Protein AF-A0A1I8F424-F1 (afdb_monomer_lite)

Secondary structure (DSSP, 8-state):
-------STHHHHHHHHHHHS----TT-TT----HHHHHHHHHHHHHHHHHH--S--S-HHHHHHHHHHHHHHHHHHHHHHHHHHHHHHHHHHT--HHHHHHHHHHHHHHHHHHHHHHHHHHTT-HHHHHHHHHHHHHHHHIIIIIHHHHHHHHHH----HHHHHHHHHHHHHHHHHHHHHHHTTT---TTS-S-TT---TT----PPP-

InterPro domains:
  IPR004837 Sodium/calcium exchanger membrane region [PF01699] (64-194)
  IPR044880 NCX, central ion-binding domain superfamily [G3DSA:1.20.1420.30] (11-195)
  IPR051359 Calcium:cation antiporter [PTHR12266] (56-194)

Sequence (210 aa):
RDSSRFTSPQAPLLFLLLLSTPFVDYDQPLNGWSRILNSVHCAIAPVFIALAFKAAPKYHAAFAFIGFLTAIVWIYTFANEVVNILESVGSIFRISSTILGLTVLAWANSIGDVIANTVLARQNFPRVAISACFGGPLFNLLLGVGIPFTIKLLSDGTTEMRLLLLVVSVTASLIVSMVYLTVMRFKLGRVYGINPDCAVPGLPGRRPAG

Structure (mmCIF, N/CA/C/O backbone):
data_AF-A0A1I8F424-F1
#
_entry.id   AF-A0A1I8F424-F1
#
loop_
_atom_site.group_PDB
_atom_site.id
_atom_site.type_symbol
_atom_site.label_atom_id
_atom_site.label_alt_id
_atom_site.label_comp_id
_atom_site.label_asym_id
_atom_site.label_entity_id
_atom_site.label_seq_id
_atom_site.pdbx_PDB_ins_code
_atom_site.Cartn_x
_atom_site.Cartn_y
_atom_site.Cartn_z
_atom_site.occupancy
_atom_site.B_iso_or_equiv
_atom_site.auth_seq_id
_atom_site.auth_comp_id
_atom_site.auth_asym_id
_atom_site.auth_atom_id
_atom_site.pdbx_PDB_model_num
ATOM 1 N N . ARG A 1 1 ? -8.583 2.856 64.924 1.00 40.06 1 ARG A N 1
ATOM 2 C CA . ARG A 1 1 ? -7.696 1.906 64.204 1.00 40.06 1 ARG A CA 1
ATOM 3 C C . ARG A 1 1 ? -8.563 1.288 63.117 1.00 40.06 1 ARG A C 1
ATOM 5 O O . ARG A 1 1 ? -9.222 0.289 63.357 1.00 40.06 1 ARG A O 1
ATOM 12 N N . ASP A 1 2 ? -8.668 2.008 62.002 1.00 36.97 2 ASP A N 1
ATOM 13 C CA . ASP A 1 2 ? -9.623 1.772 60.915 1.00 36.97 2 ASP A CA 1
ATOM 14 C C . ASP A 1 2 ? -9.097 0.692 59.968 1.00 36.97 2 ASP A C 1
ATOM 16 O O . ASP A 1 2 ? -8.123 0.924 59.259 1.00 36.97 2 ASP A O 1
ATOM 20 N N . SER A 1 3 ? -9.750 -0.471 59.935 1.00 44.59 3 SER A N 1
ATOM 21 C CA . SER A 1 3 ? -9.438 -1.577 59.012 1.00 44.59 3 SER A CA 1
ATOM 22 C C . SER A 1 3 ? -10.610 -1.911 58.072 1.00 44.59 3 SER A C 1
ATOM 24 O O . SER A 1 3 ? -10.669 -3.001 57.512 1.00 44.59 3 SER A O 1
ATOM 26 N N . SER A 1 4 ? -11.569 -0.998 57.896 1.00 43.00 4 SER A N 1
ATOM 27 C CA . SER A 1 4 ? -12.831 -1.257 57.180 1.00 43.00 4 SER A CA 1
ATOM 28 C C . SER A 1 4 ? -13.032 -0.413 55.913 1.00 43.00 4 SER A C 1
ATOM 30 O O . SER A 1 4 ? -14.151 -0.283 55.431 1.00 43.00 4 SER A O 1
ATOM 32 N N . ARG A 1 5 ? -11.964 0.146 55.327 1.00 42.84 5 ARG A N 1
ATOM 33 C CA . ARG A 1 5 ? -12.054 1.051 54.160 1.00 42.84 5 ARG A CA 1
ATOM 34 C C . ARG A 1 5 ? -11.645 0.433 52.812 1.00 42.84 5 ARG A C 1
ATOM 36 O O . ARG A 1 5 ? -11.249 1.163 51.913 1.00 42.84 5 ARG A O 1
ATOM 43 N N . PHE A 1 6 ? -11.766 -0.887 52.649 1.00 44.03 6 PHE A N 1
ATOM 44 C CA . PHE A 1 6 ? -11.486 -1.583 51.379 1.00 44.03 6 PHE A CA 1
ATOM 45 C C . PHE A 1 6 ? -12.755 -2.136 50.705 1.00 44.03 6 PHE A C 1
ATOM 47 O O . PHE A 1 6 ? -12.784 -3.242 50.180 1.00 44.03 6 PHE A O 1
ATOM 54 N N . THR A 1 7 ? -13.829 -1.349 50.703 1.00 52.94 7 THR A N 1
ATOM 55 C CA . THR A 1 7 ? -14.982 -1.534 49.809 1.00 52.94 7 THR A CA 1
ATOM 56 C C . THR A 1 7 ? -15.078 -0.312 48.908 1.00 52.94 7 THR A C 1
ATOM 58 O O . THR A 1 7 ? -15.669 0.700 49.276 1.00 52.94 7 THR A O 1
ATOM 61 N N . SER A 1 8 ? -14.430 -0.371 47.746 1.00 43.81 8 SER A N 1
ATOM 62 C CA . SER A 1 8 ? -14.537 0.644 46.697 1.00 43.81 8 SER A CA 1
ATOM 63 C C . SER A 1 8 ? -14.068 0.038 45.365 1.00 43.81 8 SER A C 1
ATOM 65 O O . SER A 1 8 ? -13.134 -0.768 45.388 1.00 43.81 8 SER A O 1
ATOM 67 N N . PRO A 1 9 ? -14.668 0.396 44.211 1.00 52.34 9 PRO A N 1
ATOM 68 C CA . PRO A 1 9 ? -14.352 -0.075 42.843 1.00 52.34 9 PRO A CA 1
ATOM 69 C C . PRO A 1 9 ? -12.905 0.164 42.347 1.00 52.34 9 PRO A C 1
ATOM 71 O O . PRO A 1 9 ? -12.629 0.139 41.152 1.00 52.34 9 PRO A O 1
ATOM 74 N N . GLN A 1 10 ? -11.956 0.377 43.255 1.00 49.09 10 GLN A N 1
ATOM 75 C CA . GLN A 1 10 ? -10.541 0.626 43.008 1.00 49.09 10 GLN A CA 1
ATOM 76 C C . GLN A 1 10 ? -9.726 -0.661 42.817 1.00 49.09 10 GLN A C 1
ATOM 78 O O . GLN A 1 10 ? -8.663 -0.604 42.217 1.00 49.09 10 GLN A O 1
ATOM 83 N N . ALA A 1 11 ? -10.218 -1.824 43.261 1.00 58.41 11 ALA A N 1
ATOM 84 C CA . ALA A 1 11 ? -9.560 -3.115 43.037 1.00 58.41 11 ALA A CA 1
ATOM 85 C C . ALA A 1 11 ? -9.413 -3.500 41.545 1.00 58.41 11 ALA A C 1
ATOM 87 O O . ALA A 1 11 ? -8.304 -3.854 41.145 1.00 58.41 11 ALA A O 1
ATOM 88 N N . PRO A 1 12 ? -10.449 -3.379 40.684 1.00 57.94 12 PRO A N 1
ATOM 89 C CA . PRO A 1 12 ? -10.272 -3.613 39.250 1.00 57.94 12 PRO A CA 1
ATOM 90 C C . PRO A 1 12 ? -9.384 -2.546 38.607 1.00 57.94 12 PRO A C 1
ATOM 92 O O . PRO A 1 12 ? -8.627 -2.864 37.698 1.00 57.94 12 PRO A O 1
ATOM 95 N N . LEU A 1 13 ? -9.422 -1.307 39.110 1.00 55.47 13 LEU A N 1
ATOM 96 C CA . LEU A 1 13 ? -8.558 -0.232 38.631 1.00 55.47 13 LEU A CA 1
ATOM 97 C C . LEU A 1 13 ? -7.086 -0.519 38.948 1.00 55.47 13 LEU A C 1
ATOM 99 O O . LEU A 1 13 ? -6.253 -0.326 38.082 1.00 55.47 13 LEU A O 1
ATOM 103 N N . LEU A 1 14 ? -6.777 -1.026 40.147 1.00 57.34 14 LEU A N 1
ATOM 104 C CA . LEU A 1 14 ? -5.428 -1.393 40.588 1.00 57.34 14 LEU A CA 1
ATOM 105 C C . LEU A 1 14 ? -4.915 -2.654 39.879 1.00 57.34 14 LEU A C 1
ATOM 107 O O . LEU A 1 14 ? -3.737 -2.729 39.559 1.00 57.34 14 LEU A O 1
ATOM 111 N N . PHE A 1 15 ? -5.793 -3.620 39.594 1.00 60.62 15 PHE A N 1
ATOM 112 C CA . PHE A 1 15 ? -5.469 -4.821 38.818 1.00 60.62 15 PHE A CA 1
ATOM 113 C C . PHE A 1 15 ? -5.221 -4.492 37.337 1.00 60.62 15 PHE A C 1
ATOM 115 O O . PHE A 1 15 ? -4.287 -5.016 36.742 1.00 60.62 15 PHE A O 1
ATOM 122 N N . LEU A 1 16 ? -5.992 -3.561 36.762 1.00 54.44 16 LEU A N 1
ATOM 123 C CA . LEU A 1 16 ? -5.734 -2.989 35.435 1.00 54.44 16 LEU A CA 1
ATOM 124 C C . LEU A 1 16 ? -4.483 -2.099 35.425 1.00 54.44 16 LEU A C 1
ATOM 126 O O . LEU A 1 16 ? -3.743 -2.126 34.447 1.00 54.44 16 LEU A O 1
ATOM 130 N N . LEU A 1 17 ? -4.209 -1.367 36.513 1.00 56.16 17 LEU A N 1
ATOM 131 C CA . LEU A 1 17 ? -2.987 -0.575 36.674 1.00 56.16 17 LEU A CA 1
ATOM 132 C C . LEU A 1 17 ? -1.752 -1.486 36.755 1.00 56.16 17 LEU A C 1
ATOM 134 O O . LEU A 1 17 ? -0.752 -1.200 36.108 1.00 56.16 17 LEU A O 1
ATOM 138 N N . LEU A 1 18 ? -1.851 -2.607 37.478 1.00 56.53 18 LEU A N 1
ATOM 139 C CA . LEU A 1 18 ? -0.823 -3.650 37.584 1.00 56.53 18 LEU A CA 1
ATOM 140 C C . LEU A 1 18 ? -0.637 -4.433 36.276 1.00 56.53 18 LEU A C 1
ATOM 142 O O . LEU A 1 18 ? 0.477 -4.844 35.969 1.00 56.53 18 LEU A O 1
ATOM 146 N N . LEU A 1 19 ? -1.699 -4.599 35.479 1.00 55.72 19 LEU A N 1
ATOM 147 C CA . LEU A 1 19 ? -1.605 -5.147 34.121 1.00 55.72 19 LEU A CA 1
ATOM 148 C C . LEU A 1 19 ? -0.984 -4.139 33.132 1.00 55.72 19 LEU A C 1
ATOM 150 O O . LEU A 1 19 ? -0.433 -4.546 32.114 1.00 55.72 19 LEU A O 1
ATOM 154 N N . SER A 1 20 ? -1.071 -2.835 33.431 1.00 48.22 20 SER A N 1
ATOM 155 C CA . SER A 1 20 ? -0.499 -1.737 32.635 1.00 48.22 20 SER A CA 1
ATOM 156 C C . SER A 1 20 ? 0.909 -1.302 33.056 1.00 48.22 20 SER A C 1
ATOM 158 O O . SER A 1 20 ? 1.536 -0.499 32.368 1.00 48.22 20 SER A O 1
ATOM 160 N N . THR A 1 21 ? 1.417 -1.787 34.192 1.00 44.28 21 THR A N 1
ATOM 161 C CA . THR A 1 21 ? 2.824 -1.608 34.553 1.00 44.28 21 THR A CA 1
ATOM 162 C C . THR A 1 21 ? 3.630 -2.672 33.821 1.00 44.28 21 THR A C 1
ATOM 164 O O . THR A 1 21 ? 3.492 -3.853 34.150 1.00 44.28 21 THR A O 1
ATOM 167 N N . PRO A 1 22 ? 4.455 -2.306 32.824 1.00 45.62 22 PRO A N 1
ATOM 168 C CA . PRO A 1 22 ? 5.320 -3.275 32.180 1.00 45.62 22 PRO A CA 1
ATOM 169 C C . PRO A 1 22 ? 6.248 -3.852 33.248 1.00 45.62 22 PRO A C 1
ATOM 171 O O . PRO A 1 22 ? 6.909 -3.108 33.974 1.00 45.62 22 PRO A O 1
ATOM 174 N N . PHE A 1 23 ? 6.293 -5.178 33.347 1.00 48.03 23 PHE A N 1
ATOM 175 C CA . PHE A 1 23 ? 7.361 -5.868 34.056 1.00 48.03 23 PHE A CA 1
ATOM 176 C C . PHE A 1 23 ? 8.651 -5.637 33.256 1.00 48.03 23 PHE A C 1
ATOM 178 O O . PHE A 1 23 ? 9.002 -6.406 32.364 1.00 48.03 23 PHE A O 1
ATOM 185 N N . VAL A 1 24 ? 9.282 -4.485 33.491 1.00 43.81 24 VAL A N 1
ATOM 186 C CA . VAL A 1 24 ? 10.623 -4.176 33.006 1.00 43.81 24 VAL A CA 1
ATOM 187 C C . VAL A 1 24 ? 11.573 -4.898 33.941 1.00 43.81 24 VAL A C 1
ATOM 189 O O . VAL A 1 24 ? 11.784 -4.488 35.079 1.00 43.81 24 VAL A O 1
ATOM 192 N N . ASP A 1 25 ? 12.096 -6.009 33.449 1.00 40.31 25 ASP A N 1
ATOM 193 C CA . ASP A 1 25 ? 13.222 -6.696 34.056 1.00 40.31 25 ASP A CA 1
ATOM 194 C C . ASP A 1 25 ? 14.481 -5.849 33.780 1.00 40.31 25 ASP A C 1
ATOM 196 O O . ASP A 1 25 ? 14.907 -5.701 32.630 1.00 40.31 25 ASP A O 1
ATOM 200 N N . TYR A 1 26 ? 15.001 -5.175 34.812 1.00 48.28 26 TYR A N 1
ATOM 201 C CA . TYR A 1 26 ? 16.113 -4.213 34.709 1.00 48.28 26 TYR A CA 1
ATOM 202 C C . TYR A 1 26 ? 17.500 -4.885 34.686 1.00 48.28 26 TYR A C 1
ATOM 204 O O . TYR A 1 26 ? 18.506 -4.190 34.543 1.00 48.28 26 TYR A O 1
ATOM 212 N N . ASP A 1 27 ? 17.565 -6.216 34.770 1.00 49.06 27 ASP A N 1
ATOM 213 C CA . ASP A 1 27 ? 18.814 -6.969 34.933 1.00 49.06 27 ASP A CA 1
ATOM 214 C C . ASP A 1 27 ? 19.516 -7.352 33.606 1.00 49.06 27 ASP A C 1
ATOM 216 O O . ASP A 1 27 ? 20.536 -8.043 33.625 1.00 49.06 27 ASP A O 1
ATOM 220 N N . GLN A 1 28 ? 19.037 -6.892 32.434 1.00 53.81 28 GLN A N 1
ATOM 221 C CA . GLN A 1 28 ? 19.656 -7.201 31.127 1.00 53.81 28 GLN A CA 1
ATOM 222 C C . GLN A 1 28 ? 20.248 -5.975 30.392 1.00 53.81 28 GLN A C 1
ATOM 224 O O . GLN A 1 28 ? 19.530 -5.009 30.119 1.00 53.81 28 GLN A O 1
ATOM 229 N N . PRO A 1 29 ? 21.528 -6.013 29.954 1.00 44.19 29 PRO A N 1
ATOM 230 C CA . PRO A 1 29 ? 22.253 -4.856 29.417 1.00 44.19 29 PRO A CA 1
ATOM 231 C C . PRO A 1 29 ? 22.034 -4.619 27.909 1.00 44.19 29 PRO A C 1
ATOM 233 O O . PRO A 1 29 ? 22.941 -4.173 27.208 1.00 44.19 29 PRO A O 1
ATOM 236 N N . LEU A 1 30 ? 20.837 -4.900 27.386 1.00 46.69 30 LEU A N 1
ATOM 237 C CA . LEU A 1 30 ? 20.471 -4.573 26.002 1.00 46.69 30 LEU A CA 1
ATOM 238 C C . LEU A 1 30 ? 19.003 -4.163 25.864 1.00 46.69 30 LEU A C 1
ATOM 240 O O . LEU A 1 30 ? 18.336 -4.527 24.902 1.00 46.69 30 LEU A O 1
ATOM 244 N N . ASN A 1 31 ? 18.525 -3.366 26.826 1.00 47.81 31 ASN A N 1
ATOM 245 C CA . ASN A 1 31 ? 17.263 -2.641 26.752 1.00 47.81 31 ASN A CA 1
ATOM 246 C C . ASN A 1 31 ? 16.096 -3.549 26.342 1.00 47.81 31 ASN A C 1
ATOM 248 O O . ASN A 1 31 ? 15.662 -3.486 25.194 1.00 47.81 31 ASN A O 1
ATOM 252 N N . GLY A 1 32 ? 15.503 -4.285 27.290 1.00 45.06 32 GLY A N 1
ATOM 253 C CA . GLY A 1 32 ? 14.200 -4.971 27.157 1.00 45.06 32 GLY A CA 1
ATOM 254 C C . GLY A 1 32 ? 13.006 -4.071 26.756 1.00 45.06 32 GLY A C 1
ATOM 255 O O . GLY A 1 32 ? 11.850 -4.398 27.009 1.00 45.06 32 GLY A O 1
ATOM 256 N N . TRP A 1 33 ? 13.277 -2.928 26.122 1.00 48.03 33 TRP A N 1
ATOM 257 C CA . TRP A 1 33 ? 12.437 -2.097 25.279 1.00 48.03 33 TRP A CA 1
ATOM 258 C C . TRP A 1 33 ? 11.804 -2.919 24.156 1.00 48.03 33 TRP A C 1
ATOM 260 O O . TRP A 1 33 ? 12.160 -2.828 22.980 1.00 48.03 33 TRP A O 1
ATOM 270 N N . SER A 1 34 ? 10.779 -3.680 24.513 1.00 56.19 34 SER A N 1
ATOM 271 C CA . SER A 1 34 ? 9.813 -4.171 23.543 1.00 56.19 34 SER A CA 1
ATOM 272 C C . SER A 1 34 ? 9.073 -2.952 22.988 1.00 56.19 34 SER A C 1
ATOM 274 O O . SER A 1 34 ? 8.075 -2.516 23.559 1.00 56.19 34 SER A O 1
ATOM 276 N N . ARG A 1 35 ? 9.586 -2.355 21.899 1.00 58.53 35 ARG A N 1
ATOM 277 C CA . ARG A 1 35 ? 8.968 -1.208 21.196 1.00 58.53 35 ARG A CA 1
ATOM 278 C C . ARG A 1 35 ? 7.472 -1.450 20.976 1.00 58.53 35 ARG A C 1
ATOM 280 O O . ARG A 1 35 ? 6.661 -0.569 21.233 1.00 58.53 35 ARG A O 1
ATOM 287 N N . ILE A 1 36 ? 7.133 -2.690 20.635 1.00 57.66 36 ILE A N 1
ATOM 288 C CA . ILE A 1 36 ? 5.776 -3.217 20.483 1.00 57.66 36 ILE A CA 1
ATOM 289 C C . ILE A 1 36 ? 4.953 -3.043 21.766 1.00 57.66 36 ILE A C 1
ATOM 291 O O . ILE A 1 36 ? 3.850 -2.514 21.713 1.00 57.66 36 ILE A O 1
ATOM 295 N N . LEU A 1 37 ? 5.485 -3.422 22.931 1.00 58.28 37 LEU A N 1
ATOM 296 C CA . LEU A 1 37 ? 4.777 -3.345 24.212 1.00 58.28 37 LEU A CA 1
ATOM 297 C C . LEU A 1 37 ? 4.497 -1.893 24.624 1.00 58.28 37 LEU A C 1
ATOM 299 O O . LEU A 1 37 ? 3.400 -1.588 25.087 1.00 58.28 37 LEU A O 1
ATOM 303 N N . ASN A 1 38 ? 5.452 -0.985 24.412 1.00 61.69 38 ASN A N 1
ATOM 304 C CA . ASN A 1 38 ? 5.268 0.439 24.706 1.00 61.69 38 ASN A CA 1
ATOM 305 C C . ASN A 1 38 ? 4.294 1.111 23.713 1.00 61.69 38 ASN A C 1
ATOM 307 O O . ASN A 1 38 ? 3.436 1.899 24.110 1.00 61.69 38 ASN A O 1
ATOM 311 N N . SER A 1 39 ? 4.353 0.746 22.426 1.00 60.91 39 SER A N 1
ATOM 312 C CA . SER A 1 39 ? 3.377 1.189 21.417 1.00 60.91 39 SER A CA 1
ATOM 313 C C . SER A 1 39 ? 1.963 0.669 21.700 1.00 60.91 39 SER A C 1
ATOM 315 O O . SER A 1 39 ? 0.996 1.409 21.526 1.00 60.91 39 SER A O 1
ATOM 317 N N . VAL A 1 40 ? 1.832 -0.563 22.200 1.00 67.56 40 VAL A N 1
ATOM 318 C CA . VAL A 1 40 ? 0.553 -1.150 22.628 1.00 67.56 40 VAL A CA 1
ATOM 319 C C . VAL A 1 40 ? -0.015 -0.411 23.849 1.00 67.56 40 VAL A C 1
ATOM 321 O O . VAL A 1 40 ? -1.213 -0.137 23.882 1.00 67.56 40 VAL A O 1
ATOM 324 N N . HIS A 1 41 ? 0.814 0.019 24.806 1.00 64.19 41 HIS A N 1
ATOM 325 C CA . HIS A 1 41 ? 0.357 0.811 25.961 1.00 64.19 41 HIS A CA 1
ATOM 326 C C . HIS A 1 41 ? -0.145 2.212 25.574 1.00 64.19 41 HIS A C 1
ATOM 328 O O . HIS A 1 41 ? -1.209 2.631 26.038 1.00 64.19 41 HIS A O 1
ATOM 334 N N . CYS A 1 42 ? 0.545 2.904 24.660 1.00 63.12 42 CYS A N 1
ATOM 335 C CA . CYS A 1 42 ? 0.078 4.183 24.102 1.00 63.12 42 CYS A CA 1
ATOM 336 C C . CYS A 1 42 ? -1.265 4.074 23.357 1.00 63.12 42 CYS A C 1
ATOM 338 O O . CYS A 1 42 ? -1.952 5.078 23.183 1.00 63.12 42 CYS A O 1
ATOM 340 N N . ALA A 1 43 ? -1.647 2.872 22.923 1.00 60.91 43 ALA A N 1
ATOM 341 C CA . ALA A 1 43 ? -2.885 2.595 22.206 1.00 60.91 43 ALA A CA 1
ATOM 342 C C . ALA A 1 43 ? -4.035 2.133 23.105 1.00 60.91 43 ALA A C 1
ATOM 344 O O . ALA A 1 43 ? -5.185 2.525 22.897 1.00 60.91 43 ALA A O 1
ATOM 345 N N . ILE A 1 44 ? -3.731 1.319 24.118 1.00 66.12 44 ILE A N 1
ATOM 346 C CA . ILE A 1 44 ? -4.720 0.870 25.099 1.00 66.12 44 ILE A CA 1
ATOM 347 C C . ILE A 1 44 ? -5.224 2.067 25.907 1.00 66.12 44 ILE A C 1
ATOM 349 O O . ILE A 1 44 ? -6.415 2.131 26.183 1.00 66.12 44 ILE A O 1
ATOM 353 N N . ALA A 1 45 ? -4.375 3.052 26.214 1.00 64.81 45 ALA A N 1
ATOM 354 C CA . ALA A 1 45 ? -4.770 4.236 26.977 1.00 64.81 45 ALA A CA 1
ATOM 355 C C . ALA A 1 45 ? -5.947 5.031 26.353 1.00 64.81 45 ALA A C 1
ATOM 357 O O . ALA A 1 45 ? -6.962 5.197 27.031 1.00 64.81 45 ALA A O 1
ATOM 358 N N . PRO A 1 46 ? -5.907 5.483 25.082 1.00 64.94 46 PRO A N 1
ATOM 359 C CA . PRO A 1 46 ? -7.022 6.210 24.472 1.00 64.94 46 PRO A CA 1
ATOM 360 C C . PRO A 1 46 ? -8.261 5.337 24.228 1.00 64.94 46 PRO A C 1
ATOM 362 O O . PRO A 1 46 ? -9.374 5.839 24.364 1.00 64.94 46 PRO A O 1
ATOM 365 N N . VAL A 1 47 ? -8.105 4.040 23.930 1.00 66.50 47 VAL A N 1
ATOM 366 C CA . VAL A 1 47 ? -9.235 3.100 23.768 1.00 66.50 47 VAL A CA 1
ATOM 367 C C . VAL A 1 47 ? -9.907 2.803 25.110 1.00 66.50 47 VAL A C 1
ATOM 369 O O . VAL A 1 47 ? -11.131 2.763 25.197 1.00 66.50 47 VAL A O 1
ATOM 372 N N . PHE A 1 48 ? -9.125 2.659 26.178 1.00 64.94 48 PHE A N 1
ATOM 373 C CA . PHE A 1 48 ? -9.623 2.503 27.540 1.00 64.94 48 PHE A CA 1
ATOM 374 C C . PHE A 1 48 ? -10.332 3.770 28.014 1.00 64.94 48 PHE A C 1
ATOM 376 O O . PHE A 1 48 ? -11.412 3.675 28.582 1.00 64.94 48 PHE A O 1
ATOM 383 N N . ILE A 1 49 ? -9.798 4.954 27.703 1.00 62.47 49 ILE A N 1
ATOM 384 C CA . ILE A 1 49 ? -10.488 6.235 27.908 1.00 62.47 49 ILE A CA 1
ATOM 385 C C . ILE A 1 49 ? -11.811 6.241 27.117 1.00 62.47 49 ILE A C 1
ATOM 387 O O . ILE A 1 49 ? -12.860 6.504 27.697 1.00 62.47 49 ILE A O 1
ATOM 391 N N . ALA A 1 50 ? -11.812 5.858 25.837 1.00 61.66 50 ALA A N 1
ATOM 392 C CA . ALA A 1 50 ? -13.026 5.782 25.012 1.00 61.66 50 ALA A CA 1
ATOM 393 C C . ALA A 1 50 ? -14.110 4.859 25.602 1.00 61.66 50 ALA A C 1
ATOM 395 O O . ALA A 1 50 ? -15.294 5.186 25.577 1.00 61.66 50 ALA A O 1
ATOM 396 N N . LEU A 1 51 ? -13.702 3.694 26.115 1.00 61.31 51 LEU A N 1
ATOM 397 C CA . LEU A 1 51 ? -14.592 2.670 26.666 1.00 61.31 51 LEU A CA 1
ATOM 398 C C . LEU A 1 51 ? -15.048 2.994 28.096 1.00 61.31 51 LEU A C 1
ATOM 400 O O . LEU A 1 51 ? -16.189 2.698 28.455 1.00 61.31 51 LEU A O 1
ATOM 404 N N . ALA A 1 52 ? -14.178 3.604 28.906 1.00 60.06 52 ALA A N 1
ATOM 405 C CA . ALA A 1 52 ? -14.475 4.019 30.275 1.00 60.06 52 ALA A CA 1
ATOM 406 C C . ALA A 1 52 ? -15.417 5.229 30.300 1.00 60.06 52 ALA A C 1
ATOM 408 O O . ALA A 1 52 ? -16.366 5.266 31.085 1.00 60.06 52 ALA A O 1
ATOM 409 N N . PHE A 1 53 ? -15.217 6.191 29.397 1.00 58.22 53 PHE A N 1
ATOM 410 C CA . PHE A 1 53 ? -16.131 7.309 29.196 1.00 58.22 53 PHE A CA 1
ATOM 411 C C . PHE A 1 53 ? -17.215 6.909 28.191 1.00 58.22 53 PHE A C 1
ATOM 413 O O . PHE A 1 53 ? -17.274 7.412 27.074 1.00 58.22 53 PHE A O 1
ATOM 420 N N . LYS A 1 54 ? -18.142 6.041 28.616 1.00 55.03 54 LYS A N 1
ATOM 421 C CA . LYS A 1 54 ? -19.413 5.732 27.922 1.00 55.03 54 LYS A CA 1
ATOM 422 C C . LYS A 1 54 ? -20.368 6.951 27.868 1.00 55.03 54 LYS A C 1
ATOM 424 O O . LYS A 1 54 ? -21.583 6.809 27.973 1.00 55.03 54 LYS A O 1
ATOM 429 N N . ALA A 1 55 ? -19.818 8.160 27.778 1.00 52.47 55 ALA A N 1
ATOM 430 C CA . ALA A 1 55 ? -20.475 9.453 27.834 1.00 52.47 55 ALA A CA 1
ATOM 431 C C . ALA A 1 55 ? -19.921 10.313 26.693 1.00 52.47 55 ALA A C 1
ATOM 433 O O . ALA A 1 55 ? -18.717 10.549 26.630 1.00 52.47 55 ALA A O 1
ATOM 434 N N . ALA A 1 56 ? -20.801 10.761 25.792 1.00 52.84 56 ALA A N 1
ATOM 435 C CA . ALA A 1 56 ? -20.448 11.552 24.616 1.00 52.84 56 ALA A CA 1
ATOM 436 C C . ALA A 1 56 ? -19.560 12.755 25.008 1.00 52.84 56 ALA A C 1
ATOM 438 O O . ALA A 1 56 ? -20.040 13.668 25.695 1.00 52.84 56 ALA A O 1
ATOM 439 N N . PRO A 1 57 ? -18.265 12.769 24.634 1.00 59.41 57 PRO A N 1
ATOM 440 C CA . PRO A 1 57 ? -17.365 13.829 25.052 1.00 59.41 57 PRO A CA 1
ATOM 441 C C . PRO A 1 57 ? -17.770 15.130 24.361 1.00 59.41 57 PRO A C 1
ATOM 443 O O . PRO A 1 57 ? -17.910 15.186 23.144 1.00 59.41 57 PRO A O 1
ATOM 446 N N . LYS A 1 58 ? -17.917 16.216 25.128 1.00 63.41 58 LYS A N 1
ATOM 447 C CA . LYS A 1 58 ? -18.286 17.542 24.594 1.00 63.41 58 LYS A CA 1
ATOM 448 C C . LYS A 1 58 ? -17.311 18.050 23.511 1.00 63.41 58 LYS A C 1
ATOM 450 O O . LYS A 1 58 ? -17.702 18.856 22.675 1.00 63.41 58 LYS A O 1
ATOM 455 N N . TYR A 1 59 ? -16.081 17.524 23.469 1.00 68.62 59 TYR A N 1
ATOM 456 C CA . TYR A 1 59 ? -15.027 17.864 22.506 1.00 68.62 59 TYR A CA 1
ATOM 457 C C . TYR A 1 59 ? -14.804 16.771 21.446 1.00 68.62 59 TYR A C 1
ATOM 459 O O . TYR A 1 59 ? -13.727 16.179 21.359 1.00 68.62 59 TYR A O 1
ATOM 467 N N . HIS A 1 60 ? -15.814 16.525 20.609 1.00 72.38 60 HIS A N 1
ATOM 468 C CA . HIS A 1 60 ? -15.763 15.525 19.531 1.00 72.38 60 HIS A CA 1
ATOM 469 C C . HIS A 1 60 ? -14.552 15.706 18.596 1.00 72.38 60 HIS A C 1
ATOM 471 O O . HIS A 1 60 ? -13.909 14.728 18.225 1.00 72.38 60 HIS A O 1
ATOM 477 N N . ALA A 1 61 ? -14.191 16.952 18.266 1.00 75.69 61 ALA A N 1
ATOM 478 C CA . ALA A 1 61 ? -13.061 17.248 17.383 1.00 75.69 61 ALA A CA 1
ATOM 479 C C . ALA A 1 61 ? -11.700 16.876 18.000 1.00 75.69 61 ALA A C 1
ATOM 481 O O . ALA A 1 61 ? -10.859 16.289 17.325 1.00 75.69 61 ALA A O 1
ATOM 482 N N . ALA A 1 62 ? -11.494 17.162 19.291 1.00 76.38 62 ALA A N 1
ATOM 483 C CA . ALA A 1 62 ? -10.254 16.810 19.983 1.00 76.38 62 ALA A CA 1
ATOM 484 C C . ALA A 1 62 ? -10.086 15.287 20.076 1.00 76.38 62 ALA A C 1
ATOM 486 O O . ALA A 1 62 ? -8.998 14.765 19.848 1.00 76.38 62 ALA A O 1
ATOM 487 N N . PHE A 1 63 ? -11.178 14.565 20.339 1.00 73.31 63 PHE A N 1
ATOM 488 C CA . PHE A 1 63 ? -11.161 13.106 20.394 1.00 73.31 63 PHE A CA 1
ATOM 489 C C . PHE A 1 63 ? -10.902 12.470 19.019 1.00 73.31 63 PHE A C 1
ATOM 491 O O . PHE A 1 63 ? -10.113 11.534 18.914 1.00 73.31 63 PHE A O 1
ATOM 498 N N . ALA A 1 64 ? -11.497 13.018 17.953 1.00 78.00 64 ALA A N 1
ATOM 499 C CA . ALA A 1 64 ? -11.224 12.590 16.582 1.00 78.00 64 ALA A CA 1
ATOM 500 C C . ALA A 1 64 ? -9.754 12.819 16.189 1.00 78.00 64 ALA A C 1
ATOM 502 O O . ALA A 1 64 ? -9.135 11.943 15.588 1.00 78.00 64 ALA A O 1
ATOM 503 N N . PHE A 1 65 ? -9.174 13.960 16.575 1.00 80.62 65 PHE A N 1
ATOM 504 C CA . PHE A 1 65 ? -7.766 14.260 16.314 1.00 80.62 65 PHE A CA 1
ATOM 505 C C . PHE A 1 65 ? -6.823 13.320 17.073 1.00 80.62 65 PHE A C 1
ATOM 507 O O . PHE A 1 65 ? -5.874 12.800 16.490 1.00 80.62 65 PHE A O 1
ATOM 514 N N . ILE A 1 66 ? -7.113 13.032 18.346 1.00 75.19 66 ILE A N 1
ATOM 515 C CA . ILE A 1 66 ? -6.353 12.050 19.131 1.00 75.19 66 ILE A CA 1
ATOM 516 C C . ILE A 1 66 ? -6.448 10.664 18.485 1.00 75.19 66 ILE A C 1
ATOM 518 O O . ILE A 1 66 ? -5.419 10.030 18.277 1.00 75.19 66 ILE A O 1
ATOM 522 N N . GLY A 1 67 ? -7.647 10.219 18.093 1.00 77.94 67 GLY A N 1
ATOM 523 C CA . GLY A 1 67 ? -7.834 8.940 17.401 1.00 77.94 67 GLY A CA 1
ATOM 524 C C . GLY A 1 67 ? -7.065 8.857 16.078 1.00 77.94 67 GLY A C 1
ATOM 525 O O . GLY A 1 67 ? -6.460 7.829 15.778 1.00 77.94 67 GLY A O 1
ATOM 526 N N . PHE A 1 68 ? -7.018 9.954 15.320 1.00 81.56 68 PHE A N 1
ATOM 527 C CA . PHE A 1 68 ? -6.225 10.048 14.096 1.00 81.56 68 PHE A CA 1
ATOM 528 C C . PHE A 1 68 ? -4.717 9.937 14.365 1.00 81.56 68 PHE A C 1
ATOM 530 O O . PHE A 1 68 ? -4.036 9.150 13.708 1.00 81.56 68 PHE A O 1
ATOM 537 N N . LEU A 1 69 ? -4.193 10.655 15.364 1.00 80.38 69 LEU A N 1
ATOM 538 C CA . LEU A 1 69 ? -2.785 10.540 15.761 1.00 80.38 69 LEU A CA 1
ATOM 539 C C . LEU A 1 69 ? -2.447 9.128 16.251 1.00 80.38 69 LEU A C 1
ATOM 541 O O . LEU A 1 69 ? -1.411 8.579 15.878 1.00 80.38 69 LEU A O 1
ATOM 545 N N . THR A 1 70 ? -3.335 8.512 17.035 1.00 77.38 70 THR A N 1
ATOM 546 C CA . THR A 1 70 ? -3.188 7.117 17.460 1.00 77.38 70 THR A CA 1
ATOM 547 C C . THR A 1 70 ? -3.122 6.186 16.247 1.00 77.38 70 THR A C 1
ATOM 549 O O . THR A 1 70 ? -2.229 5.344 16.191 1.00 77.38 70 THR A O 1
ATOM 552 N N . ALA A 1 71 ? -3.985 6.362 15.241 1.00 81.62 71 ALA A N 1
ATOM 553 C CA . ALA A 1 71 ? -3.941 5.567 14.014 1.00 81.62 71 ALA A CA 1
ATOM 554 C C . ALA A 1 71 ? -2.617 5.733 13.242 1.00 81.62 71 ALA A C 1
ATOM 556 O O . ALA A 1 71 ? -2.062 4.737 12.782 1.00 81.62 71 ALA A O 1
ATOM 557 N N . ILE A 1 72 ? -2.070 6.952 13.147 1.00 85.00 72 ILE A N 1
ATOM 558 C CA . ILE A 1 72 ? -0.762 7.193 12.506 1.00 85.00 72 ILE A CA 1
ATOM 559 C C . ILE A 1 72 ? 0.347 6.415 13.216 1.00 85.00 72 ILE A C 1
ATOM 561 O O . ILE A 1 72 ? 1.141 5.739 12.559 1.00 85.00 72 ILE A O 1
ATOM 565 N N . VAL A 1 73 ? 0.394 6.484 14.550 1.00 79.69 73 VAL A N 1
ATOM 566 C CA . VAL A 1 73 ? 1.392 5.751 15.344 1.00 79.69 73 VAL A CA 1
ATOM 567 C C . VAL A 1 73 ? 1.268 4.246 15.102 1.00 79.69 73 VAL A C 1
ATOM 569 O O . VAL A 1 73 ? 2.279 3.583 14.899 1.00 79.69 73 VAL A O 1
ATOM 572 N N . TRP A 1 74 ? 0.046 3.712 15.034 1.00 79.94 74 TRP A N 1
ATOM 573 C CA . TRP A 1 74 ? -0.187 2.299 14.720 1.00 79.94 74 TRP A CA 1
ATOM 574 C C . TRP A 1 74 ? 0.305 1.894 13.339 1.00 79.94 74 TRP A C 1
ATOM 576 O O . TRP A 1 74 ? 0.976 0.871 13.214 1.00 79.94 74 TRP A O 1
ATOM 586 N N . ILE A 1 75 ? -0.013 2.683 12.312 1.00 86.81 75 ILE A N 1
ATOM 587 C CA . ILE A 1 75 ? 0.441 2.416 10.944 1.00 86.81 75 ILE A CA 1
ATOM 588 C C . ILE A 1 75 ? 1.973 2.400 10.910 1.00 86.81 75 ILE A C 1
ATOM 590 O O . ILE A 1 75 ? 2.560 1.492 10.325 1.00 86.81 75 ILE A O 1
ATOM 594 N N . TYR A 1 76 ? 2.621 3.352 11.587 1.00 82.81 76 TYR A N 1
ATOM 595 C CA . TYR A 1 76 ? 4.079 3.418 11.674 1.00 82.81 76 TYR A CA 1
ATOM 596 C C . TYR A 1 76 ? 4.683 2.212 12.408 1.00 82.81 76 TYR A C 1
ATOM 598 O O . TYR A 1 76 ? 5.637 1.607 11.917 1.00 82.81 76 TYR A O 1
ATOM 606 N N . THR A 1 77 ? 4.135 1.820 13.560 1.00 77.94 77 THR A N 1
ATOM 607 C CA . THR A 1 77 ? 4.614 0.644 14.300 1.00 77.94 77 THR A CA 1
ATOM 608 C C . THR A 1 77 ? 4.425 -0.634 13.485 1.00 77.94 77 THR A C 1
ATOM 610 O O . THR A 1 77 ? 5.362 -1.416 13.359 1.00 77.94 77 THR A O 1
ATOM 613 N N . PHE A 1 78 ? 3.255 -0.826 12.871 1.00 81.88 78 PHE A N 1
ATOM 614 C CA . PHE A 1 78 ? 2.978 -2.003 12.048 1.00 81.88 78 PHE A CA 1
ATOM 615 C C . PHE A 1 78 ? 3.909 -2.083 10.832 1.00 81.88 78 PHE A C 1
ATOM 617 O O . PHE A 1 78 ? 4.450 -3.147 10.541 1.00 81.88 78 PHE A O 1
ATOM 624 N N . ALA A 1 79 ? 4.151 -0.956 10.157 1.00 85.94 79 ALA A N 1
ATOM 625 C CA . ALA A 1 79 ? 5.094 -0.895 9.047 1.00 85.94 79 ALA A CA 1
ATOM 626 C C . ALA A 1 79 ? 6.513 -1.304 9.476 1.00 85.94 79 ALA A C 1
ATOM 628 O O . ALA A 1 79 ? 7.153 -2.081 8.771 1.00 85.94 79 ALA A O 1
ATOM 629 N N . ASN A 1 80 ? 6.987 -0.842 10.639 1.00 82.31 80 ASN A N 1
ATOM 630 C CA . ASN A 1 80 ? 8.302 -1.229 11.160 1.00 82.31 80 ASN A CA 1
ATOM 631 C C . ASN A 1 80 ? 8.394 -2.726 11.475 1.00 82.31 80 ASN A C 1
ATOM 633 O O . ASN A 1 80 ? 9.387 -3.353 11.121 1.00 82.31 80 ASN A O 1
ATOM 637 N N . GLU A 1 81 ? 7.371 -3.315 12.098 1.00 82.19 81 GLU A N 1
ATOM 638 C CA . GLU A 1 81 ? 7.367 -4.758 12.376 1.00 82.19 81 GLU A CA 1
ATOM 639 C C . GLU A 1 81 ? 7.394 -5.584 11.089 1.00 82.19 81 GLU A C 1
ATOM 641 O O . GLU A 1 81 ? 8.171 -6.532 10.966 1.00 82.19 81 GLU A O 1
ATOM 646 N N . VAL A 1 82 ? 6.606 -5.183 10.088 1.00 85.38 82 VAL A N 1
ATOM 647 C CA . VAL A 1 82 ? 6.623 -5.823 8.768 1.00 85.38 82 VAL A CA 1
ATOM 648 C C . VAL A 1 82 ? 8.014 -5.722 8.139 1.00 85.38 82 VAL A C 1
ATOM 650 O O . VAL A 1 82 ? 8.525 -6.730 7.658 1.00 85.38 82 VAL A O 1
ATOM 653 N N . VAL A 1 83 ? 8.663 -4.554 8.180 1.00 86.50 83 VAL A N 1
ATOM 654 C CA . VAL A 1 83 ? 10.027 -4.381 7.648 1.00 86.50 83 VAL A CA 1
ATOM 655 C 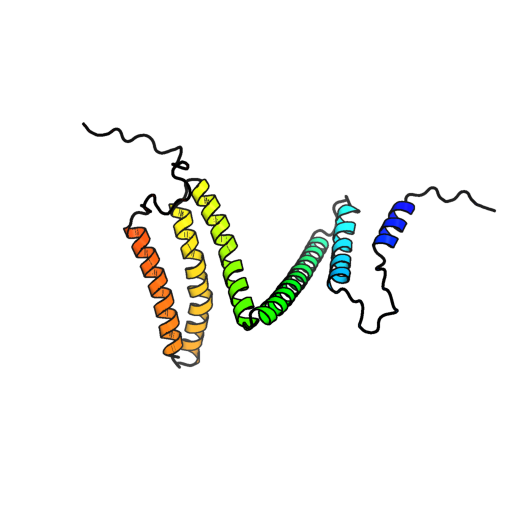C . VAL A 1 83 ? 11.042 -5.251 8.395 1.00 86.50 83 VAL A C 1
ATOM 657 O O . VAL A 1 83 ? 11.825 -5.930 7.739 1.00 86.50 83 VAL A O 1
ATOM 660 N N . ASN A 1 84 ? 10.988 -5.325 9.728 1.00 83.38 84 ASN A N 1
ATOM 661 C CA . ASN A 1 84 ? 11.884 -6.177 10.524 1.00 83.38 84 ASN A CA 1
ATOM 662 C C . ASN A 1 84 ? 11.742 -7.668 10.160 1.00 83.38 84 ASN A C 1
ATOM 664 O O . ASN A 1 84 ? 12.734 -8.398 10.044 1.00 83.38 84 ASN A O 1
ATOM 668 N N . ILE A 1 85 ? 10.504 -8.130 9.947 1.00 85.69 85 ILE A N 1
ATOM 669 C CA . ILE A 1 85 ? 10.227 -9.493 9.473 1.00 85.69 85 ILE A CA 1
ATOM 670 C C . ILE A 1 85 ? 10.797 -9.680 8.063 1.00 85.69 85 ILE A C 1
ATOM 672 O O . ILE A 1 85 ? 11.455 -10.684 7.794 1.00 85.69 85 ILE A O 1
ATOM 676 N N . LEU A 1 86 ? 10.585 -8.712 7.169 1.00 86.19 86 LEU A N 1
ATOM 677 C CA . LEU A 1 86 ? 11.113 -8.741 5.806 1.00 86.19 86 LEU A CA 1
ATOM 678 C C . LEU A 1 86 ? 12.645 -8.784 5.782 1.00 86.19 86 LEU A C 1
ATOM 680 O O . LEU A 1 86 ? 13.206 -9.533 4.990 1.00 86.19 86 LEU A O 1
ATOM 684 N N . GLU A 1 87 ? 13.333 -8.036 6.641 1.00 85.12 87 GLU A N 1
ATOM 685 C CA . GLU A 1 87 ? 14.796 -8.081 6.758 1.00 85.12 87 GLU A CA 1
ATOM 686 C C . GLU A 1 87 ? 15.284 -9.448 7.250 1.00 85.12 87 GLU A C 1
ATOM 688 O O . GLU A 1 87 ? 16.237 -10.007 6.701 1.00 85.12 87 GLU A O 1
ATOM 693 N N . SER A 1 88 ? 14.580 -10.032 8.222 1.00 85.69 88 SER A N 1
ATOM 694 C CA . SER A 1 88 ? 14.876 -11.375 8.732 1.00 85.69 88 SER A CA 1
ATOM 695 C C . SER A 1 88 ? 14.715 -12.439 7.639 1.00 85.69 88 SER A C 1
ATOM 697 O O . SER A 1 88 ? 15.585 -13.291 7.453 1.00 85.69 88 SER A O 1
ATOM 699 N N . VAL A 1 89 ? 13.635 -12.356 6.857 1.00 84.25 89 VAL A N 1
ATOM 700 C CA . VAL A 1 89 ? 13.383 -13.226 5.698 1.00 84.25 89 VAL A CA 1
ATOM 701 C C . VAL A 1 89 ? 14.414 -12.974 4.590 1.00 84.25 89 VAL A C 1
ATOM 703 O O . VAL A 1 89 ? 14.964 -13.922 4.033 1.00 84.25 89 VAL A O 1
ATOM 706 N N . GLY A 1 90 ? 14.738 -11.715 4.295 1.00 86.88 90 GLY A N 1
ATOM 707 C CA . GLY A 1 90 ? 15.726 -11.329 3.284 1.00 86.88 90 GLY A CA 1
ATOM 708 C C . GLY A 1 90 ? 17.114 -11.906 3.563 1.00 86.88 90 GLY A C 1
ATOM 709 O O . GLY A 1 90 ? 17.766 -12.405 2.643 1.00 86.88 90 GLY A O 1
ATOM 710 N N . SER A 1 91 ? 17.515 -11.941 4.838 1.00 84.81 91 SER A N 1
ATOM 711 C CA . SER A 1 91 ? 18.758 -12.576 5.292 1.00 84.81 91 SER A CA 1
ATOM 712 C C . SER A 1 91 ? 18.788 -14.084 4.994 1.00 84.81 91 SER A C 1
ATOM 714 O O . SER A 1 91 ? 19.781 -14.5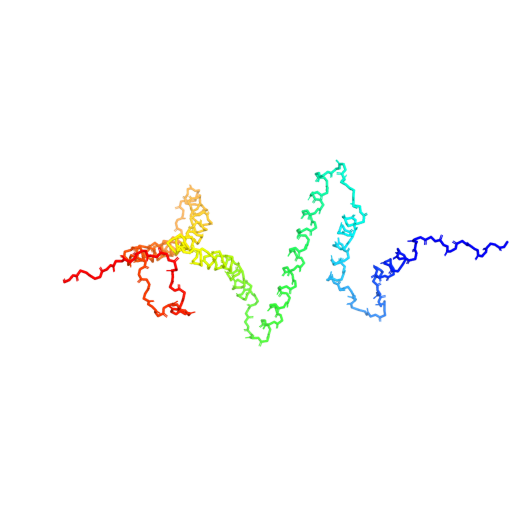92 4.471 1.00 84.81 91 SER A O 1
ATOM 716 N N . ILE 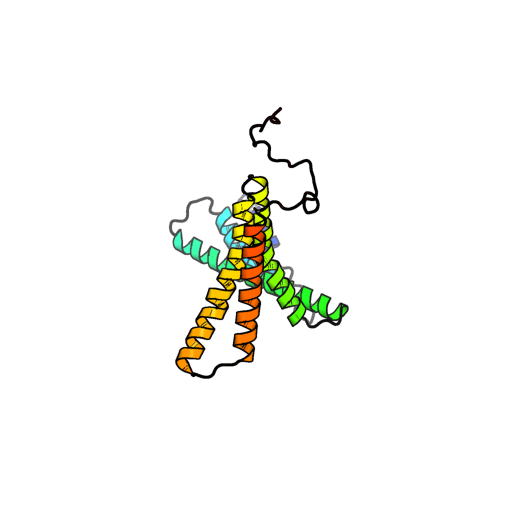A 1 92 ? 17.676 -14.794 5.227 1.00 88.56 92 ILE A N 1
ATOM 717 C CA . ILE A 1 92 ? 17.560 -16.242 4.974 1.00 88.56 92 ILE A CA 1
ATOM 718 C C . ILE A 1 92 ? 17.591 -16.551 3.469 1.00 88.56 92 ILE A C 1
ATOM 720 O O . ILE A 1 92 ? 18.299 -17.457 3.031 1.00 88.56 92 ILE A O 1
ATOM 724 N N . PHE A 1 93 ? 16.845 -15.791 2.664 1.00 83.31 93 PHE A N 1
ATOM 725 C CA . PHE A 1 93 ? 16.718 -16.026 1.220 1.00 83.31 93 PHE A CA 1
ATOM 726 C C . PHE A 1 93 ? 17.840 -15.386 0.378 1.00 83.31 93 PHE A C 1
ATOM 728 O O . PHE A 1 93 ? 17.868 -15.584 -0.836 1.00 83.31 93 PHE A O 1
ATOM 735 N N . ARG A 1 94 ? 18.781 -14.650 0.995 1.00 85.94 94 ARG A N 1
ATOM 736 C CA . ARG A 1 94 ? 19.863 -13.887 0.330 1.00 85.94 94 ARG A CA 1
ATOM 737 C C . ARG A 1 94 ? 19.353 -12.887 -0.723 1.00 85.94 94 ARG A C 1
ATOM 739 O O . ARG A 1 94 ? 20.017 -12.650 -1.732 1.00 85.94 94 ARG A O 1
ATOM 746 N N . ILE A 1 95 ? 18.183 -12.291 -0.489 1.00 87.31 95 ILE A N 1
ATOM 747 C CA . ILE A 1 95 ? 17.568 -11.266 -1.353 1.00 87.31 95 ILE A CA 1
ATOM 748 C C . ILE A 1 95 ? 17.660 -9.905 -0.651 1.00 87.31 95 ILE A C 1
ATOM 750 O O . ILE A 1 95 ? 17.570 -9.821 0.570 1.00 87.31 95 ILE A O 1
ATOM 754 N N . SER A 1 96 ? 17.825 -8.820 -1.416 1.00 88.69 96 SER A N 1
ATOM 755 C CA . SER A 1 96 ? 17.827 -7.459 -0.863 1.00 88.69 96 SER A CA 1
ATOM 756 C C . SER A 1 96 ? 16.478 -7.106 -0.222 1.00 88.69 96 SER A C 1
ATOM 758 O O . SER A 1 96 ? 15.431 -7.212 -0.868 1.00 88.69 96 SER A O 1
ATOM 760 N N . SER A 1 97 ? 16.514 -6.597 1.014 1.00 83.06 97 SER A N 1
ATOM 761 C CA . SER A 1 97 ? 15.340 -6.122 1.760 1.00 83.06 97 SER A CA 1
ATOM 762 C C . SER A 1 97 ? 14.543 -5.061 0.997 1.00 83.06 97 SER A C 1
ATOM 764 O O . SER A 1 97 ? 13.323 -5.001 1.115 1.00 83.06 97 SER A O 1
ATOM 766 N N . THR A 1 98 ? 15.201 -4.262 0.150 1.00 87.75 98 THR A N 1
ATOM 767 C CA . THR A 1 98 ? 14.545 -3.251 -0.691 1.00 87.75 98 THR A CA 1
ATOM 768 C C . THR A 1 98 ? 13.633 -3.882 -1.738 1.00 87.75 98 THR A C 1
ATOM 770 O O . THR A 1 98 ? 12.516 -3.415 -1.934 1.00 87.75 98 THR A O 1
ATOM 773 N N . ILE A 1 99 ? 14.075 -4.960 -2.393 1.00 90.12 99 ILE A N 1
ATOM 774 C CA . ILE A 1 99 ? 13.269 -5.656 -3.407 1.00 90.12 99 ILE A CA 1
ATOM 775 C C . ILE A 1 99 ? 12.059 -6.298 -2.731 1.00 90.12 99 ILE A C 1
ATOM 777 O O . ILE A 1 99 ? 10.936 -6.138 -3.203 1.00 90.12 99 ILE A O 1
ATOM 781 N N . LEU A 1 100 ? 12.273 -6.955 -1.588 1.00 88.62 100 LEU A N 1
ATOM 782 C CA . LEU A 1 100 ? 11.194 -7.563 -0.815 1.00 88.62 100 LEU A CA 1
ATOM 783 C C . LEU A 1 100 ? 10.186 -6.499 -0.339 1.00 88.62 100 LEU A C 1
ATOM 785 O O . LEU A 1 100 ? 8.980 -6.673 -0.511 1.00 88.62 100 LEU A O 1
ATOM 789 N N . GLY A 1 101 ? 10.672 -5.349 0.138 1.00 89.44 101 GLY A N 1
ATOM 790 C CA . GLY A 1 101 ? 9.846 -4.198 0.503 1.00 89.44 101 GLY A CA 1
ATOM 791 C C . GLY A 1 101 ? 9.021 -3.663 -0.668 1.00 89.44 101 GLY A C 1
ATOM 792 O O . GLY A 1 101 ? 7.807 -3.517 -0.540 1.00 89.44 101 GLY A O 1
ATOM 793 N N . LEU A 1 102 ? 9.637 -3.451 -1.838 1.00 89.75 102 LEU A N 1
ATOM 794 C CA . LEU A 1 102 ? 8.917 -3.031 -3.047 1.00 89.75 102 LEU A CA 1
ATOM 795 C C . LEU A 1 102 ? 7.847 -4.050 -3.465 1.00 89.75 102 LEU A C 1
ATOM 797 O O . LEU A 1 102 ? 6.757 -3.647 -3.865 1.00 89.75 102 LEU A O 1
ATOM 801 N N . THR A 1 103 ? 8.121 -5.355 -3.359 1.00 91.19 103 THR A N 1
ATOM 802 C CA . THR A 1 103 ? 7.132 -6.389 -3.715 1.00 91.19 103 THR A CA 1
ATOM 803 C C . THR A 1 103 ? 5.941 -6.408 -2.768 1.00 91.19 103 THR A C 1
ATOM 805 O O . THR A 1 103 ? 4.803 -6.466 -3.230 1.00 91.19 103 THR A O 1
ATOM 808 N N . VAL A 1 104 ? 6.173 -6.298 -1.457 1.00 90.00 104 VAL A N 1
ATOM 809 C CA . VAL A 1 104 ? 5.091 -6.246 -0.466 1.00 90.00 104 VAL A CA 1
ATOM 810 C C . VAL A 1 104 ? 4.268 -4.973 -0.635 1.00 90.00 104 VAL A C 1
ATOM 812 O O . VAL A 1 104 ? 3.043 -5.046 -0.596 1.00 90.00 104 VAL A O 1
ATOM 815 N N . LEU A 1 105 ? 4.906 -3.833 -0.919 1.00 88.31 105 LEU A N 1
ATOM 816 C CA . LEU A 1 105 ? 4.203 -2.590 -1.252 1.00 88.31 105 LEU A CA 1
ATOM 817 C C . LEU A 1 105 ? 3.343 -2.737 -2.516 1.00 88.31 105 LEU A C 1
ATOM 819 O O . LEU A 1 105 ? 2.178 -2.337 -2.517 1.00 88.31 105 LEU A O 1
ATOM 823 N N . ALA A 1 106 ? 3.874 -3.355 -3.574 1.00 88.50 106 ALA A N 1
ATOM 824 C CA . ALA A 1 106 ? 3.123 -3.605 -4.804 1.00 88.50 106 ALA A CA 1
ATOM 825 C C . ALA A 1 106 ? 1.924 -4.545 -4.572 1.00 88.50 106 ALA A C 1
ATOM 827 O O . ALA A 1 106 ? 0.829 -4.317 -5.099 1.00 88.50 106 ALA A O 1
ATOM 828 N N . TRP A 1 107 ? 2.111 -5.581 -3.751 1.00 90.06 107 TRP A N 1
ATOM 829 C CA . TRP A 1 107 ? 1.054 -6.524 -3.393 1.00 90.06 107 TRP A CA 1
ATOM 830 C C . TRP A 1 107 ? -0.033 -5.862 -2.538 1.00 90.06 107 TRP A C 1
ATOM 832 O O . TRP A 1 107 ? -1.219 -6.012 -2.830 1.00 90.06 107 TRP A O 1
ATOM 842 N N . ALA A 1 108 ? 0.360 -5.049 -1.552 1.00 89.06 108 ALA A N 1
ATOM 843 C CA . ALA A 1 108 ? -0.552 -4.280 -0.708 1.00 89.06 108 ALA A CA 1
ATOM 844 C C . ALA A 1 108 ? -1.394 -3.279 -1.513 1.00 89.06 108 ALA A C 1
ATOM 846 O O . ALA A 1 108 ? -2.583 -3.131 -1.244 1.00 89.06 108 ALA A O 1
ATOM 847 N N . ASN A 1 109 ? -0.821 -2.645 -2.540 1.00 88.00 109 ASN A N 1
ATOM 848 C CA . ASN A 1 109 ? -1.587 -1.771 -3.429 1.00 88.00 109 ASN A CA 1
ATOM 849 C C . ASN A 1 109 ? -2.652 -2.542 -4.232 1.00 88.00 109 ASN A C 1
ATOM 851 O O . ASN A 1 109 ? -3.702 -1.997 -4.544 1.00 88.00 109 ASN A O 1
ATOM 855 N N . SER A 1 110 ? -2.406 -3.816 -4.545 1.00 89.81 110 SER A N 1
ATOM 856 C CA . SER A 1 110 ? -3.281 -4.612 -5.417 1.00 89.81 110 SER A CA 1
ATOM 857 C C . SER A 1 110 ? -4.322 -5.443 -4.655 1.00 89.81 110 SER A C 1
ATOM 859 O O . SER A 1 110 ? -5.334 -5.841 -5.231 1.00 89.81 110 SER A O 1
ATOM 861 N N . ILE A 1 111 ? -4.111 -5.727 -3.363 1.00 90.38 111 ILE A N 1
ATOM 862 C CA . ILE A 1 111 ? -5.012 -6.595 -2.586 1.00 90.38 111 ILE A CA 1
ATOM 863 C C . ILE A 1 111 ? -6.417 -5.992 -2.436 1.00 90.38 111 ILE A C 1
ATOM 865 O O . ILE A 1 111 ? -7.411 -6.711 -2.539 1.00 90.38 111 ILE A O 1
ATOM 869 N N . GLY A 1 112 ? -6.508 -4.670 -2.249 1.00 89.00 112 GLY A N 1
ATOM 870 C CA . GLY A 1 112 ? -7.783 -3.957 -2.152 1.00 89.00 112 GLY A CA 1
ATOM 871 C C . GLY A 1 112 ? -8.585 -4.050 -3.447 1.00 89.00 112 GLY A C 1
ATOM 872 O O . GLY A 1 112 ? -9.775 -4.367 -3.414 1.00 89.00 112 GLY A O 1
ATOM 873 N N . ASP A 1 113 ? -7.907 -3.888 -4.584 1.00 89.12 113 ASP A N 1
ATOM 874 C CA . ASP A 1 113 ? -8.511 -4.031 -5.907 1.00 89.12 113 ASP A CA 1
ATOM 875 C C . ASP A 1 113 ? -9.010 -5.460 -6.138 1.00 89.12 113 ASP A C 1
ATOM 877 O O . ASP A 1 113 ? -10.130 -5.654 -6.610 1.00 89.12 113 ASP A O 1
ATOM 881 N N . VAL A 1 114 ? -8.237 -6.483 -5.757 1.00 87.62 114 VAL A N 1
ATOM 882 C CA . VAL A 1 114 ? -8.663 -7.890 -5.877 1.00 87.62 114 VAL A CA 1
ATOM 883 C C . VAL A 1 114 ? -9.933 -8.150 -5.068 1.00 87.62 114 VAL A C 1
ATOM 885 O O . VAL A 1 114 ? -10.875 -8.760 -5.583 1.00 87.62 114 VAL A O 1
ATOM 888 N N . ILE A 1 115 ? -9.991 -7.673 -3.824 1.00 90.62 115 ILE A N 1
ATOM 889 C CA . ILE A 1 115 ? -11.161 -7.855 -2.958 1.00 90.62 115 ILE A CA 1
ATOM 890 C C . ILE A 1 115 ? -12.376 -7.130 -3.548 1.00 90.62 115 ILE A C 1
ATOM 892 O O . ILE A 1 115 ? -13.426 -7.751 -3.728 1.00 90.62 115 ILE A O 1
ATOM 896 N N . ALA A 1 116 ? -12.233 -5.854 -3.913 1.00 89.62 116 ALA A N 1
ATOM 897 C CA . ALA A 1 116 ? -13.316 -5.055 -4.481 1.00 89.62 116 ALA A CA 1
ATOM 898 C C . ALA A 1 116 ? -13.853 -5.667 -5.784 1.00 89.62 116 ALA A C 1
ATOM 900 O O . ALA A 1 116 ? -15.058 -5.888 -5.925 1.00 89.62 116 ALA A O 1
ATOM 901 N N . ASN A 1 117 ? -12.965 -6.034 -6.708 1.00 88.00 117 ASN A N 1
ATOM 902 C CA . ASN A 1 117 ? -13.344 -6.633 -7.986 1.00 88.00 117 ASN A CA 1
ATOM 903 C C . ASN A 1 117 ? -13.995 -8.008 -7.807 1.00 88.00 117 ASN A C 1
ATOM 905 O O . ASN A 1 117 ? -14.953 -8.328 -8.514 1.00 88.00 117 ASN A O 1
ATOM 909 N N . THR A 1 118 ? -13.544 -8.798 -6.828 1.00 85.19 118 THR A N 1
ATOM 910 C CA . THR A 1 118 ? -14.179 -10.079 -6.481 1.00 85.19 118 THR A CA 1
ATOM 911 C C . THR A 1 118 ? -15.597 -9.872 -5.952 1.00 85.19 118 THR A C 1
ATOM 913 O O . THR A 1 118 ? -16.507 -10.610 -6.332 1.00 85.19 118 THR A O 1
ATOM 916 N N . VAL A 1 119 ? -15.818 -8.859 -5.110 1.00 88.44 119 VAL A N 1
ATOM 917 C CA . VAL A 1 119 ? -17.155 -8.524 -4.597 1.00 88.44 119 VAL A CA 1
ATOM 918 C C . VAL A 1 119 ? -18.078 -8.076 -5.733 1.00 88.44 119 VAL A C 1
ATOM 920 O O . VAL A 1 119 ? -19.180 -8.610 -5.855 1.00 88.44 119 VAL A O 1
ATOM 923 N N . LEU A 1 120 ? -17.626 -7.178 -6.614 1.00 84.94 120 LEU A N 1
ATOM 924 C CA . LEU A 1 120 ? -18.417 -6.731 -7.769 1.00 84.94 120 LEU A CA 1
ATOM 925 C C . LEU A 1 120 ? -18.740 -7.884 -8.731 1.00 84.94 120 LEU A C 1
ATOM 927 O O . LEU A 1 120 ? -19.857 -7.971 -9.247 1.00 84.94 120 LEU A O 1
ATOM 931 N N . ALA A 1 121 ? -17.788 -8.793 -8.953 1.00 82.31 121 ALA A N 1
ATOM 932 C CA . ALA A 1 121 ? -18.012 -9.986 -9.763 1.00 82.31 121 ALA A CA 1
ATOM 933 C C . ALA A 1 121 ? -19.078 -10.904 -9.138 1.00 82.31 121 ALA A C 1
ATOM 935 O O . ALA A 1 121 ? -19.959 -11.384 -9.852 1.00 82.31 121 ALA A O 1
ATOM 936 N N . ARG A 1 122 ? -19.057 -11.088 -7.809 1.00 81.94 122 ARG A N 1
ATOM 937 C CA . ARG A 1 122 ? -20.081 -11.854 -7.070 1.00 81.94 122 ARG A CA 1
ATOM 938 C C . ARG A 1 122 ? -21.461 -11.195 -7.091 1.00 81.94 122 ARG A C 1
ATOM 940 O O . ARG A 1 122 ? -22.463 -11.895 -7.011 1.00 81.94 122 ARG A O 1
ATOM 947 N N . GLN A 1 123 ? -21.525 -9.874 -7.239 1.00 84.94 123 GLN A N 1
ATOM 948 C CA . GLN A 1 123 ? -22.773 -9.114 -7.360 1.00 84.94 123 GLN A CA 1
ATOM 949 C C . GLN A 1 123 ? -23.328 -9.058 -8.797 1.00 84.94 123 GLN A C 1
ATOM 951 O O . GLN A 1 123 ? -24.234 -8.278 -9.067 1.00 84.94 123 GLN A O 1
ATOM 956 N N . ASN A 1 124 ? -22.822 -9.885 -9.723 1.00 80.56 124 ASN A N 1
ATOM 957 C CA . ASN A 1 124 ? -23.199 -9.894 -11.144 1.00 80.56 124 ASN A CA 1
ATOM 958 C C . ASN A 1 124 ? -22.848 -8.601 -11.910 1.00 80.56 124 ASN A C 1
ATOM 960 O O . ASN A 1 124 ? -23.429 -8.324 -12.961 1.00 80.56 124 ASN A O 1
ATOM 964 N N . PHE A 1 125 ? -21.833 -7.851 -11.462 1.00 81.88 125 PHE A N 1
ATOM 965 C CA . PHE A 1 125 ? -21.290 -6.682 -12.170 1.00 81.88 125 PHE A CA 1
ATOM 966 C C . PHE A 1 125 ? -19.854 -6.900 -12.701 1.00 81.88 125 PHE A C 1
ATOM 968 O O . PHE A 1 125 ? -18.976 -6.061 -12.478 1.00 81.88 125 PHE A O 1
ATOM 975 N N . PRO A 1 126 ? -19.566 -7.977 -13.468 1.00 79.38 126 PRO A N 1
ATOM 976 C CA . PRO A 1 126 ? -18.201 -8.294 -13.906 1.00 79.38 126 PRO A CA 1
ATOM 977 C C . PRO A 1 126 ? -17.624 -7.252 -14.874 1.00 79.38 126 PRO A C 1
ATOM 979 O O . PRO A 1 126 ? -16.422 -7.010 -14.885 1.00 79.38 126 PRO A O 1
ATOM 982 N N . ARG A 1 127 ? -18.473 -6.584 -15.665 1.00 79.62 127 ARG A N 1
ATOM 983 C CA . ARG A 1 127 ? -18.035 -5.516 -16.580 1.00 79.62 127 ARG A CA 1
ATOM 984 C C . ARG A 1 127 ? -17.464 -4.315 -15.825 1.00 79.62 127 ARG A C 1
ATOM 986 O O . ARG A 1 127 ? -16.488 -3.731 -16.281 1.00 79.62 127 ARG A O 1
ATOM 993 N N . VAL A 1 128 ? -18.056 -3.977 -14.677 1.00 86.00 128 VAL A N 1
ATOM 994 C CA . VAL A 1 128 ? -17.597 -2.874 -13.822 1.00 86.00 128 VAL A CA 1
ATOM 995 C C . VAL A 1 128 ? -16.329 -3.284 -13.070 1.00 86.00 128 VAL A C 1
ATOM 997 O O . VAL A 1 128 ? -15.369 -2.519 -13.050 1.00 86.00 128 VAL A O 1
ATOM 1000 N N . ALA A 1 129 ? -16.278 -4.519 -12.556 1.00 83.50 129 ALA A N 1
ATOM 1001 C CA . ALA A 1 129 ? -15.086 -5.072 -11.906 1.00 83.50 129 ALA A CA 1
ATOM 1002 C C . ALA A 1 129 ? -13.852 -5.042 -12.825 1.00 83.50 129 ALA A C 1
ATOM 1004 O O . ALA A 1 129 ? -12.777 -4.599 -12.433 1.00 83.50 129 ALA A O 1
ATOM 1005 N N . ILE A 1 130 ? -14.003 -5.452 -14.088 1.00 82.62 130 ILE A N 1
ATOM 1006 C CA . ILE A 1 130 ? -12.878 -5.459 -15.030 1.00 82.62 130 ILE A CA 1
ATOM 1007 C C . ILE A 1 130 ? -12.420 -4.028 -15.329 1.00 82.62 130 ILE A C 1
ATOM 1009 O O . ILE A 1 130 ? -11.222 -3.767 -15.315 1.00 82.62 130 ILE A O 1
ATOM 1013 N N . SER A 1 131 ? -13.342 -3.078 -15.525 1.00 84.06 131 SER A N 1
ATOM 1014 C CA . SER A 1 131 ? -12.950 -1.674 -15.711 1.00 84.06 131 SER A CA 1
ATOM 1015 C C . SER A 1 131 ? -12.242 -1.081 -14.488 1.00 84.06 131 SER A C 1
ATOM 1017 O O . SER A 1 131 ? -11.267 -0.353 -14.654 1.00 84.06 131 SER A O 1
ATOM 1019 N N . ALA A 1 132 ? -12.681 -1.421 -13.272 1.00 85.25 132 ALA A N 1
ATOM 1020 C CA . ALA A 1 132 ? -12.080 -0.924 -12.038 1.00 85.25 132 ALA A CA 1
ATOM 1021 C C . ALA A 1 132 ? -10.652 -1.466 -11.835 1.00 85.25 132 ALA A C 1
ATOM 1023 O O . ALA A 1 132 ? -9.757 -0.699 -11.490 1.00 85.25 132 ALA A O 1
ATOM 1024 N N . CYS A 1 133 ? -10.411 -2.743 -12.158 1.00 84.62 133 CYS A N 1
ATOM 1025 C CA . CYS A 1 133 ? -9.086 -3.368 -12.086 1.00 84.62 133 CYS A CA 1
ATOM 1026 C C . CYS A 1 133 ? -8.022 -2.676 -12.958 1.00 84.62 133 CYS A C 1
ATOM 1028 O O . CYS A 1 133 ? -6.854 -2.641 -12.583 1.00 84.62 133 CYS A O 1
ATOM 1030 N N . PHE A 1 134 ? -8.404 -2.141 -14.122 1.00 84.06 134 PHE A N 1
ATOM 1031 C CA . PHE A 1 134 ? -7.483 -1.391 -14.988 1.00 84.06 134 PHE A CA 1
ATOM 1032 C C . PHE A 1 134 ? -7.454 0.102 -14.657 1.00 84.06 134 PHE A C 1
ATOM 1034 O O . PHE A 1 134 ? -6.416 0.744 -14.811 1.00 84.06 134 PHE A O 1
ATOM 1041 N N . GLY A 1 135 ? -8.574 0.653 -14.184 1.00 85.50 135 GLY A N 1
ATOM 1042 C CA . GLY A 1 135 ? -8.701 2.067 -13.844 1.00 85.50 135 GLY A CA 1
ATOM 1043 C C . GLY A 1 135 ? -7.717 2.512 -12.763 1.00 85.50 135 GLY A C 1
ATOM 1044 O O . GLY A 1 135 ? -7.078 3.546 -12.937 1.00 85.50 135 GLY A O 1
ATOM 1045 N N . GLY A 1 136 ? -7.539 1.717 -11.700 1.00 85.62 136 GLY A N 1
ATOM 1046 C CA . GLY A 1 136 ? -6.615 2.031 -10.601 1.00 85.62 136 GLY A CA 1
ATOM 1047 C C . GLY A 1 136 ? -5.161 2.216 -11.067 1.00 85.62 136 GLY A C 1
ATOM 1048 O O . GLY A 1 136 ? -4.610 3.311 -10.926 1.00 85.62 136 GLY A O 1
ATOM 1049 N N . PRO A 1 137 ? -4.537 1.201 -11.697 1.00 85.69 137 PRO A N 1
ATOM 1050 C CA . PRO A 1 137 ? -3.183 1.319 -12.236 1.00 85.69 137 PRO A CA 1
ATOM 1051 C C . PRO A 1 137 ? -3.024 2.409 -13.308 1.00 85.69 137 PRO A C 1
ATOM 1053 O O . PRO A 1 137 ? -2.014 3.113 -13.301 1.00 85.69 137 PRO A O 1
ATOM 1056 N N . LEU A 1 138 ? -4.009 2.596 -14.202 1.00 85.56 138 LEU A N 1
ATOM 1057 C CA . LEU A 1 138 ? -3.985 3.676 -15.204 1.00 85.56 138 LEU A CA 1
ATOM 1058 C C . LEU A 1 138 ? -3.972 5.058 -14.551 1.00 85.56 138 LEU A C 1
ATOM 1060 O O . LEU A 1 138 ? -3.198 5.925 -14.952 1.00 85.56 138 LEU A O 1
ATOM 1064 N N . PHE A 1 139 ? -4.821 5.261 -13.545 1.00 86.81 139 PHE A N 1
ATOM 1065 C CA . PHE A 1 139 ? -4.923 6.525 -12.827 1.00 86.81 139 PHE A CA 1
ATOM 1066 C C . PHE A 1 139 ? -3.643 6.832 -12.045 1.00 86.81 139 PHE A C 1
ATOM 1068 O O . PHE A 1 139 ? -3.117 7.942 -12.142 1.00 86.81 139 PHE A O 1
ATOM 1075 N N . ASN A 1 140 ? -3.088 5.832 -11.353 1.00 88.00 140 ASN A N 1
ATOM 1076 C CA . ASN A 1 140 ? -1.815 5.963 -10.645 1.00 88.00 140 ASN A CA 1
ATOM 1077 C C . ASN A 1 140 ? -0.654 6.275 -11.598 1.00 88.00 140 ASN A C 1
ATOM 1079 O O . ASN A 1 140 ? 0.220 7.063 -11.250 1.00 88.00 140 ASN A O 1
ATOM 1083 N N . LEU A 1 141 ? -0.642 5.712 -12.808 1.00 86.00 141 LEU A N 1
ATOM 1084 C CA . LEU A 1 141 ? 0.383 6.014 -13.809 1.00 86.00 141 LEU A CA 1
ATOM 1085 C C . LEU A 1 141 ? 0.219 7.430 -14.384 1.00 86.00 141 LEU A C 1
ATOM 1087 O O . LEU A 1 141 ? 1.200 8.168 -14.501 1.00 86.00 141 LEU A O 1
ATOM 1091 N N . LEU A 1 142 ? -1.015 7.832 -14.699 1.00 84.62 142 LEU A N 1
ATOM 1092 C CA . LEU A 1 142 ? -1.316 9.145 -15.270 1.00 84.62 142 LEU A CA 1
ATOM 1093 C C . LEU A 1 142 ? -1.002 10.276 -14.284 1.00 84.62 142 LEU A C 1
ATOM 1095 O O . LEU A 1 142 ? -0.308 11.227 -14.642 1.00 84.62 142 LEU A O 1
ATOM 1099 N N . LEU A 1 143 ? -1.478 10.168 -13.042 1.00 88.62 143 LEU A N 1
ATOM 1100 C CA . LEU A 1 143 ? -1.241 11.198 -12.031 1.00 88.62 143 LEU A CA 1
ATOM 1101 C C . LEU A 1 143 ? 0.136 11.072 -11.382 1.00 88.62 143 LEU A C 1
ATOM 1103 O O . LEU A 1 143 ? 0.804 12.080 -11.173 1.00 88.62 143 LEU A O 1
ATOM 1107 N N . GLY A 1 144 ? 0.569 9.850 -11.070 1.00 86.69 144 GLY A N 1
ATOM 1108 C CA . GLY A 1 144 ? 1.814 9.605 -10.344 1.00 86.69 144 GLY A CA 1
ATOM 1109 C C . GLY A 1 144 ? 3.064 9.783 -11.197 1.00 86.69 144 GLY A C 1
ATOM 1110 O O . GLY A 1 144 ? 4.083 10.229 -10.681 1.00 86.69 144 GLY A O 1
ATOM 1111 N N . VAL A 1 145 ? 3.004 9.476 -12.496 1.00 84.81 145 VAL A N 1
ATOM 1112 C CA . VAL A 1 145 ? 4.165 9.587 -13.395 1.00 84.81 145 VAL A CA 1
ATOM 1113 C C . VAL A 1 145 ? 3.939 10.612 -14.503 1.00 84.81 145 VAL A C 1
ATOM 1115 O O . VAL A 1 145 ? 4.848 11.382 -14.810 1.00 84.81 145 VAL A O 1
ATOM 1118 N N . GLY A 1 146 ? 2.730 10.690 -15.065 1.00 83.94 146 GLY A N 1
ATOM 1119 C CA . GLY A 1 146 ? 2.418 11.621 -16.152 1.00 83.94 146 GLY A CA 1
ATOM 1120 C C . GLY A 1 146 ? 2.523 13.099 -15.756 1.00 83.94 146 GLY A C 1
ATOM 1121 O O . GLY A 1 146 ? 3.136 13.880 -16.488 1.00 83.94 146 GLY A O 1
ATOM 1122 N N . ILE A 1 147 ? 1.992 13.494 -14.591 1.00 85.88 147 ILE A N 1
ATOM 1123 C CA . ILE A 1 147 ? 2.054 14.896 -14.133 1.00 85.88 147 ILE A CA 1
ATOM 1124 C C . ILE A 1 147 ? 3.498 15.332 -13.832 1.00 85.88 147 ILE A C 1
ATOM 1126 O O . ILE A 1 147 ? 3.934 16.323 -14.423 1.00 85.88 147 ILE A O 1
ATOM 1130 N N . PRO A 1 148 ? 4.284 14.621 -12.994 1.00 86.38 148 PRO A N 1
ATOM 1131 C CA . PRO A 1 148 ? 5.663 15.023 -12.707 1.00 86.38 148 PRO A CA 1
ATOM 1132 C C . PRO A 1 148 ? 6.541 15.062 -13.956 1.00 86.38 148 PRO A C 1
ATOM 1134 O O . PRO A 1 148 ? 7.373 15.955 -14.101 1.00 86.38 148 PRO A O 1
ATOM 1137 N N . PHE A 1 149 ? 6.329 14.126 -14.885 1.00 82.38 149 PHE A N 1
ATOM 1138 C CA . PHE A 1 149 ? 7.040 14.112 -16.156 1.00 82.38 149 PHE A CA 1
ATOM 1139 C C . PHE A 1 149 ? 6.710 15.339 -17.013 1.00 82.38 149 PHE A C 1
ATOM 1141 O O . PHE A 1 149 ? 7.614 15.971 -17.552 1.00 82.38 149 PHE A O 1
ATOM 1148 N N . THR A 1 150 ? 5.430 15.711 -17.097 1.00 83.19 150 THR A N 1
ATOM 1149 C CA . THR A 1 150 ? 4.990 16.903 -17.839 1.00 83.19 150 THR A CA 1
ATOM 1150 C C . THR A 1 150 ? 5.574 18.180 -17.238 1.00 83.19 150 THR A C 1
ATOM 1152 O O . THR A 1 150 ? 6.067 19.033 -17.972 1.00 83.19 150 THR A O 1
ATOM 1155 N N . ILE A 1 151 ? 5.581 18.293 -15.905 1.00 86.31 151 ILE A N 1
ATOM 1156 C CA . ILE A 1 151 ? 6.189 19.429 -15.198 1.00 86.31 151 ILE A CA 1
ATOM 1157 C C . ILE A 1 151 ? 7.691 19.495 -15.490 1.00 86.31 151 ILE A C 1
ATOM 1159 O O . ILE A 1 151 ? 8.191 20.547 -15.875 1.00 86.31 151 ILE A O 1
ATOM 1163 N N . LYS A 1 152 ? 8.404 18.368 -15.382 1.00 84.62 152 LYS A N 1
ATOM 1164 C CA . LYS A 1 152 ? 9.844 18.308 -15.667 1.00 84.62 152 LYS A CA 1
ATOM 1165 C C . LYS A 1 152 ? 10.162 18.685 -17.117 1.00 84.62 152 LYS A C 1
ATOM 1167 O O . LYS A 1 152 ? 11.122 19.409 -17.365 1.00 84.62 152 LYS A O 1
ATOM 1172 N N . LEU A 1 153 ? 9.340 18.234 -18.065 1.00 83.31 153 LEU A N 1
ATOM 1173 C CA . LEU A 1 153 ? 9.483 18.572 -19.480 1.00 83.31 153 LEU A CA 1
ATOM 1174 C C . LEU A 1 153 ? 9.309 20.077 -19.734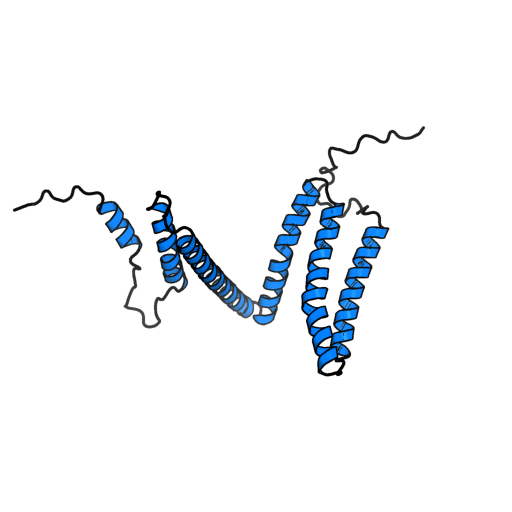 1.00 83.31 153 LEU A C 1
ATOM 1176 O O . LEU A 1 153 ? 10.038 20.642 -20.545 1.00 83.31 153 LEU A O 1
ATOM 1180 N N . LEU A 1 154 ? 8.373 20.720 -19.030 1.00 84.62 154 LEU A N 1
ATOM 1181 C CA . LEU A 1 154 ? 8.133 22.162 -19.119 1.00 84.62 154 LEU A CA 1
ATOM 1182 C C . LEU A 1 154 ? 9.242 22.993 -18.457 1.00 84.62 154 LEU A C 1
ATOM 1184 O O . LEU A 1 154 ? 9.541 24.079 -18.945 1.00 84.62 154 LEU A O 1
ATOM 1188 N N . SER A 1 155 ? 9.830 22.509 -17.359 1.00 85.56 155 SER A N 1
ATOM 1189 C CA . SER A 1 155 ? 10.859 23.244 -16.611 1.00 85.56 155 SER A CA 1
ATOM 1190 C C . SER A 1 155 ? 12.253 23.142 -17.228 1.00 85.56 155 SER A C 1
ATOM 1192 O O . SER A 1 155 ? 12.904 24.169 -17.394 1.00 85.56 155 SER A O 1
ATOM 1194 N N . ASP A 1 156 ? 12.705 21.937 -17.587 1.00 81.25 156 ASP A N 1
ATOM 1195 C CA . ASP A 1 156 ? 14.110 21.718 -17.958 1.00 81.25 156 ASP A CA 1
ATOM 1196 C C . ASP A 1 156 ? 14.315 21.473 -19.458 1.00 81.25 156 ASP A C 1
ATOM 1198 O O . ASP A 1 156 ? 15.456 21.437 -19.916 1.00 81.25 156 ASP A O 1
ATOM 1202 N N . GLY A 1 157 ? 13.249 21.234 -20.237 1.00 68.50 157 GLY A N 1
ATOM 1203 C CA . GLY A 1 157 ? 13.323 20.912 -21.674 1.00 68.50 157 GLY A CA 1
ATOM 1204 C C . GLY A 1 157 ? 14.129 19.646 -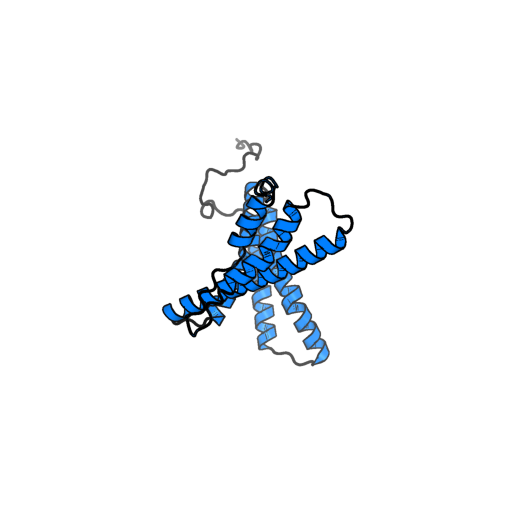22.020 1.00 68.50 157 GLY A C 1
ATOM 1205 O O . GLY A 1 157 ? 14.204 19.250 -23.183 1.00 68.50 157 GLY A O 1
ATOM 1206 N N . THR A 1 158 ? 14.726 18.986 -21.024 1.00 67.44 158 THR A N 1
ATOM 1207 C CA . THR A 1 158 ? 15.551 17.792 -21.177 1.00 67.44 158 THR A CA 1
ATOM 1208 C C . THR A 1 158 ? 14.662 16.559 -21.127 1.00 67.44 158 THR A C 1
ATOM 1210 O O . THR A 1 158 ? 14.076 16.186 -20.108 1.00 67.44 158 THR A O 1
ATOM 1213 N N . THR A 1 159 ? 14.529 15.913 -22.280 1.00 64.44 159 THR A N 1
ATOM 1214 C CA . THR A 1 159 ? 13.817 14.645 -22.398 1.00 64.44 159 THR A CA 1
ATOM 1215 C C . THR A 1 159 ? 14.768 13.507 -22.058 1.00 64.44 159 THR A C 1
ATOM 1217 O O . THR A 1 159 ? 15.594 13.091 -22.867 1.00 64.44 159 THR A O 1
ATOM 1220 N N . GLU A 1 160 ? 14.624 12.948 -20.858 1.00 74.69 160 GLU A N 1
ATOM 1221 C CA . GLU A 1 160 ? 15.184 11.633 -20.544 1.00 74.69 160 GLU A CA 1
ATOM 1222 C C . GLU A 1 160 ? 14.465 10.586 -21.410 1.00 74.69 160 GLU A C 1
ATOM 1224 O O . GLU A 1 160 ? 13.450 10.010 -21.008 1.00 74.69 160 GLU A O 1
ATOM 1229 N N . MET A 1 161 ? 14.973 10.354 -22.626 1.00 71.81 161 MET A N 1
ATOM 1230 C CA . MET A 1 161 ? 14.409 9.430 -23.627 1.00 71.81 161 MET A CA 1
ATOM 1231 C C . MET A 1 161 ? 14.111 8.048 -23.034 1.00 71.81 161 MET A C 1
ATOM 1233 O O . MET A 1 161 ? 13.121 7.408 -23.384 1.00 71.81 161 MET A O 1
ATOM 1237 N N . ARG A 1 162 ? 14.939 7.609 -22.081 1.00 78.12 162 ARG A N 1
ATOM 1238 C CA . ARG A 1 162 ? 14.785 6.339 -21.365 1.00 78.12 162 ARG A CA 1
ATOM 1239 C C . ARG A 1 162 ? 13.537 6.309 -20.481 1.00 78.12 162 ARG A C 1
ATOM 1241 O O . ARG A 1 162 ? 12.837 5.301 -20.464 1.00 78.12 162 ARG A O 1
ATOM 1248 N N . LEU A 1 163 ? 13.250 7.401 -19.771 1.00 76.00 163 LEU A N 1
ATOM 1249 C CA . LEU A 1 163 ? 12.077 7.505 -18.902 1.00 76.00 163 LEU A CA 1
ATOM 1250 C C . LEU A 1 163 ? 10.801 7.632 -19.740 1.00 76.00 163 LEU A C 1
ATOM 1252 O O . LEU A 1 163 ? 9.823 6.942 -19.471 1.00 76.00 163 LEU A O 1
ATOM 1256 N N . LEU A 1 164 ? 10.846 8.445 -20.801 1.00 77.94 164 LEU A N 1
ATOM 1257 C CA . LEU A 1 164 ? 9.738 8.602 -21.743 1.00 77.94 164 LEU A CA 1
ATOM 1258 C C . LEU A 1 164 ? 9.363 7.257 -22.386 1.00 77.94 164 LEU A C 1
ATOM 1260 O O . LEU A 1 164 ? 8.196 6.878 -22.367 1.00 77.94 164 LEU A O 1
ATOM 1264 N N . LEU A 1 165 ? 10.342 6.500 -22.898 1.00 79.94 165 LEU A N 1
ATOM 1265 C CA . LEU A 1 165 ? 10.107 5.178 -23.494 1.00 79.94 165 LEU A CA 1
ATOM 1266 C C . LEU A 1 165 ? 9.502 4.184 -22.497 1.00 79.94 165 LEU A C 1
ATOM 1268 O O . LEU A 1 165 ? 8.594 3.433 -22.856 1.00 79.94 165 LEU A O 1
ATOM 1272 N N . LEU A 1 166 ? 9.963 4.180 -21.243 1.00 81.31 166 LEU A N 1
ATOM 1273 C CA . LEU A 1 166 ? 9.400 3.319 -20.199 1.00 81.31 166 LEU A CA 1
ATOM 1274 C C . LEU A 1 166 ? 7.948 3.695 -19.881 1.00 81.31 166 LEU A C 1
ATOM 1276 O O . LEU A 1 166 ? 7.083 2.826 -19.856 1.00 81.31 166 LEU A O 1
ATOM 1280 N N . VAL A 1 167 ? 7.650 4.983 -19.709 1.00 80.94 167 VAL A N 1
ATOM 1281 C CA . VAL A 1 167 ? 6.289 5.449 -19.397 1.00 80.94 167 VAL A CA 1
ATOM 1282 C C . VAL A 1 167 ? 5.338 5.200 -20.564 1.00 80.94 167 VAL A C 1
ATOM 1284 O O . VAL A 1 167 ? 4.242 4.672 -20.362 1.00 80.94 167 VAL A O 1
ATOM 1287 N N . VAL A 1 168 ? 5.759 5.512 -21.791 1.00 82.62 168 VAL A N 1
ATOM 1288 C CA . VAL A 1 168 ? 4.953 5.294 -22.998 1.00 82.62 168 VAL A CA 1
ATOM 1289 C C . VAL A 1 168 ? 4.719 3.803 -23.233 1.00 82.62 168 VAL A C 1
ATOM 1291 O O . VAL A 1 168 ? 3.584 3.419 -23.497 1.00 82.62 168 VAL A O 1
ATOM 1294 N N . SER A 1 169 ? 5.734 2.945 -23.085 1.00 81.69 169 SER A N 1
ATOM 1295 C CA . SER A 1 169 ? 5.569 1.494 -23.278 1.00 81.69 169 SER A CA 1
ATOM 1296 C C . SER A 1 169 ? 4.663 0.849 -22.226 1.00 81.69 169 SER A C 1
ATOM 1298 O O . SER A 1 169 ? 3.797 0.049 -22.587 1.00 81.69 169 SER A O 1
ATOM 1300 N N . VAL A 1 170 ? 4.782 1.232 -20.949 1.00 84.25 170 VAL A N 1
ATOM 1301 C CA . VAL A 1 170 ? 3.904 0.724 -19.882 1.00 84.25 170 VAL A CA 1
ATOM 1302 C C . VAL A 1 170 ? 2.470 1.199 -20.106 1.00 84.25 170 VAL A C 1
ATOM 1304 O O . VAL A 1 170 ? 1.554 0.377 -20.108 1.00 84.25 170 VAL A O 1
ATOM 1307 N N . THR A 1 171 ? 2.267 2.487 -20.401 1.00 82.12 171 THR A N 1
ATOM 1308 C CA . THR A 1 171 ? 0.927 3.043 -20.666 1.00 82.12 171 THR A CA 1
ATOM 1309 C C . THR A 1 171 ? 0.289 2.404 -21.900 1.00 82.12 171 THR A C 1
ATOM 1311 O O . THR A 1 171 ? -0.872 1.997 -21.861 1.00 82.12 171 THR A O 1
ATOM 1314 N N . ALA A 1 172 ? 1.054 2.250 -22.985 1.00 83.94 172 ALA A N 1
ATOM 1315 C CA . ALA A 1 172 ? 0.588 1.611 -24.209 1.00 83.94 172 ALA A CA 1
ATOM 1316 C C . ALA A 1 172 ? 0.210 0.143 -23.972 1.00 83.94 172 ALA A C 1
ATOM 1318 O O . ALA A 1 172 ? -0.853 -0.282 -24.417 1.00 83.94 172 ALA A O 1
ATOM 1319 N N . SER A 1 173 ? 1.017 -0.619 -23.224 1.00 84.75 173 SER A N 1
ATOM 1320 C CA . SER A 1 173 ? 0.702 -2.022 -22.912 1.00 84.75 173 SER A CA 1
ATOM 1321 C C . SER A 1 173 ? -0.596 -2.168 -22.106 1.00 84.75 173 SER A C 1
ATOM 1323 O O . SER A 1 173 ? -1.395 -3.068 -22.374 1.00 84.75 173 SER A O 1
ATOM 1325 N N . LEU A 1 174 ? -0.864 -1.236 -21.186 1.00 81.00 174 LEU A N 1
ATOM 1326 C CA . LEU A 1 174 ? -2.079 -1.223 -20.374 1.00 81.00 174 LEU A CA 1
ATOM 1327 C C . LEU A 1 174 ? -3.323 -0.848 -21.194 1.00 81.00 174 LEU A C 1
ATOM 1329 O O . LEU A 1 174 ? -4.361 -1.500 -21.073 1.00 81.00 174 LEU A O 1
ATOM 1333 N N . ILE A 1 175 ? -3.208 0.144 -22.082 1.00 83.56 175 ILE A N 1
ATOM 1334 C CA . ILE A 1 175 ? -4.288 0.541 -22.998 1.00 83.56 175 ILE A CA 1
ATOM 1335 C C . ILE A 1 175 ? -4.592 -0.584 -23.992 1.00 83.56 175 ILE A C 1
ATOM 1337 O O . ILE A 1 175 ? -5.758 -0.922 -24.188 1.00 83.56 175 ILE A O 1
ATOM 1341 N N . VAL A 1 176 ? -3.568 -1.205 -24.585 1.00 82.94 176 VAL A N 1
ATOM 1342 C CA . VAL A 1 176 ? -3.735 -2.331 -25.520 1.00 82.94 176 VAL A CA 1
ATOM 1343 C C . VAL A 1 176 ? -4.426 -3.507 -24.833 1.00 82.94 176 VAL A C 1
ATOM 1345 O O . VAL A 1 176 ? -5.352 -4.080 -25.403 1.00 82.94 176 VAL A O 1
ATOM 1348 N N . SER A 1 177 ? -4.050 -3.821 -23.590 1.00 78.44 177 SER A N 1
ATOM 1349 C CA . SER A 1 177 ? -4.719 -4.851 -22.787 1.00 78.44 177 SER A CA 1
ATOM 1350 C C . SER A 1 177 ? -6.204 -4.523 -22.547 1.00 78.44 177 SER A C 1
ATOM 1352 O O . SER A 1 177 ? -7.078 -5.368 -22.757 1.00 78.44 177 SER A O 1
ATOM 1354 N N . MET A 1 178 ? -6.526 -3.269 -22.209 1.00 74.88 178 MET A N 1
ATOM 1355 C CA . MET A 1 178 ? -7.909 -2.824 -21.992 1.00 74.88 178 MET A CA 1
ATOM 1356 C C . MET A 1 178 ? -8.752 -2.860 -23.282 1.00 74.88 178 MET A C 1
ATOM 1358 O O . MET A 1 178 ? -9.907 -3.302 -23.274 1.00 74.88 178 MET A O 1
ATOM 1362 N N . VAL A 1 179 ? -8.180 -2.429 -24.408 1.00 78.81 179 VAL A N 1
ATOM 1363 C CA . VAL A 1 179 ? -8.833 -2.458 -25.727 1.00 78.81 179 VAL A CA 1
ATOM 1364 C C . VAL A 1 179 ? -9.049 -3.902 -26.188 1.00 78.81 179 VAL A C 1
ATOM 1366 O O . VAL A 1 179 ? -10.140 -4.249 -26.632 1.00 78.81 179 VAL A O 1
ATOM 1369 N N . TYR A 1 180 ? -8.068 -4.785 -26.004 1.00 77.44 180 TYR A N 1
ATOM 1370 C CA . TYR A 1 180 ? -8.203 -6.203 -26.340 1.00 77.44 180 TYR A CA 1
ATOM 1371 C C . TYR A 1 180 ? -9.352 -6.874 -25.566 1.00 77.44 180 TYR A C 1
ATOM 1373 O O . TYR A 1 180 ? -10.196 -7.555 -26.153 1.00 77.44 180 TYR A O 1
ATOM 1381 N N . LEU A 1 181 ? -9.456 -6.626 -24.257 1.00 68.69 181 LEU A N 1
ATOM 1382 C CA . LEU A 1 181 ? -10.501 -7.216 -23.410 1.00 68.69 181 LEU A CA 1
ATOM 1383 C C . LEU A 1 181 ? -11.905 -6.657 -23.689 1.00 68.69 181 LEU A C 1
ATOM 1385 O O . LEU A 1 181 ? -12.895 -7.393 -23.612 1.00 68.69 181 LEU A O 1
ATOM 1389 N N . THR A 1 182 ? -12.004 -5.376 -24.054 1.00 69.31 182 THR A N 1
ATOM 1390 C CA . THR A 1 182 ? -13.277 -4.761 -24.468 1.00 69.31 182 THR A CA 1
ATOM 1391 C C . THR A 1 182 ? -13.736 -5.261 -25.842 1.00 69.31 182 THR A C 1
ATOM 1393 O O . THR A 1 182 ? -14.927 -5.543 -26.015 1.00 69.31 182 THR A O 1
ATOM 1396 N N . VAL A 1 183 ? -12.808 -5.477 -26.785 1.00 66.69 183 VAL A N 1
ATOM 1397 C CA . VAL A 1 183 ? -13.073 -6.089 -28.104 1.00 66.69 183 VAL A CA 1
ATOM 1398 C C . VAL A 1 183 ? -13.517 -7.551 -27.969 1.00 66.69 183 VAL A C 1
ATOM 1400 O O . VAL A 1 183 ? -14.462 -7.968 -28.640 1.00 66.69 183 VAL A O 1
ATOM 1403 N N . MET A 1 184 ? -12.950 -8.301 -27.019 1.00 64.38 184 MET A N 1
ATOM 1404 C CA . MET A 1 184 ? -13.350 -9.679 -26.683 1.00 64.38 184 MET A CA 1
ATOM 1405 C C . MET A 1 184 ? -14.722 -9.780 -25.975 1.00 64.38 184 MET A C 1
ATOM 1407 O O . MET A 1 184 ? -15.120 -10.855 -25.515 1.00 64.38 184 MET A O 1
ATOM 1411 N N . ARG A 1 185 ? -15.488 -8.675 -25.901 1.00 59.28 185 ARG A N 1
ATOM 1412 C CA . ARG A 1 185 ? -16.877 -8.612 -25.396 1.00 59.28 185 ARG A CA 1
ATOM 1413 C C . ARG A 1 185 ? -17.047 -9.206 -23.992 1.00 59.28 185 ARG A C 1
ATOM 1415 O O . ARG A 1 185 ? -18.133 -9.683 -23.665 1.00 59.28 185 ARG A O 1
ATOM 1422 N N . PHE A 1 186 ? -15.997 -9.177 -23.167 1.00 57.72 186 PHE A N 1
ATOM 1423 C CA . PHE A 1 186 ? -15.986 -9.765 -21.821 1.00 57.72 186 PHE A CA 1
ATOM 1424 C C . PHE A 1 186 ? -16.405 -11.245 -21.770 1.00 57.72 186 PHE A C 1
ATOM 1426 O O . PHE A 1 186 ? -16.824 -11.741 -20.724 1.00 57.72 186 PHE A O 1
ATOM 1433 N N . LYS A 1 187 ? -16.292 -11.977 -22.885 1.00 50.69 187 LYS A N 1
ATOM 1434 C CA . LYS A 1 187 ? -16.475 -13.429 -22.899 1.00 50.69 187 LYS A CA 1
ATOM 1435 C C . LYS A 1 187 ? -15.163 -14.082 -22.479 1.00 50.69 187 LYS A C 1
ATOM 1437 O O . LYS A 1 187 ? -14.435 -14.619 -23.308 1.00 50.69 187 LYS A O 1
ATOM 1442 N N . LEU A 1 188 ? -14.843 -14.005 -21.189 1.00 53.97 188 LEU A N 1
ATOM 1443 C CA . LEU A 1 188 ? -13.772 -14.826 -20.636 1.00 53.97 188 LEU A CA 1
ATOM 1444 C C . LEU A 1 188 ? -14.226 -16.288 -20.708 1.00 53.97 188 LEU A C 1
ATOM 1446 O O . LEU A 1 188 ? -15.274 -16.649 -20.172 1.00 53.97 188 LEU A O 1
ATOM 1450 N N . GLY A 1 189 ? -13.471 -17.113 -21.434 1.00 46.69 189 GLY A N 1
ATOM 1451 C CA . GLY A 1 189 ? -13.741 -18.541 -21.540 1.00 46.69 189 GLY A CA 1
ATOM 1452 C C . GLY A 1 189 ? -13.801 -19.199 -20.159 1.00 46.69 189 GLY A C 1
ATOM 1453 O O . GLY A 1 189 ? -13.106 -18.787 -19.230 1.00 46.69 189 GLY A O 1
ATOM 1454 N N . ARG A 1 190 ? -14.611 -20.259 -20.056 1.00 50.62 190 ARG A N 1
ATOM 1455 C CA . ARG A 1 190 ? -14.949 -21.037 -18.843 1.00 50.62 190 ARG A CA 1
ATOM 1456 C C . ARG A 1 190 ? -13.747 -21.602 -18.057 1.00 50.62 190 ARG A C 1
ATOM 1458 O O . ARG A 1 190 ? -13.938 -22.213 -17.018 1.00 50.62 190 ARG A O 1
ATOM 1465 N N . VAL A 1 191 ? -12.533 -21.403 -18.560 1.00 51.50 191 VAL A N 1
ATOM 1466 C CA . VAL A 1 191 ? -11.257 -21.900 -18.031 1.00 51.50 191 VAL A CA 1
ATOM 1467 C C . VAL A 1 191 ? -10.664 -20.964 -16.965 1.00 51.50 191 VAL A C 1
ATOM 1469 O O . VAL A 1 191 ? -9.895 -21.414 -16.126 1.00 51.50 191 VAL A O 1
ATOM 1472 N N . TYR A 1 192 ? -11.052 -19.684 -16.935 1.00 53.88 192 TYR A N 1
ATOM 1473 C CA . TYR A 1 192 ? -10.517 -18.704 -15.971 1.00 53.88 192 TYR A CA 1
ATOM 1474 C C . TYR A 1 192 ? -11.327 -18.581 -14.667 1.00 53.88 192 TYR A C 1
ATOM 1476 O O . TYR A 1 192 ? -11.003 -17.753 -13.819 1.00 53.88 192 TYR A O 1
ATOM 1484 N N . GLY A 1 193 ? -12.381 -19.385 -14.491 1.00 51.50 193 GLY A N 1
ATOM 1485 C CA . GLY A 1 193 ? -13.184 -19.418 -13.269 1.00 51.50 193 GLY A CA 1
ATOM 1486 C C . GLY A 1 193 ? -12.960 -20.709 -12.490 1.00 51.50 193 GLY A C 1
ATOM 1487 O O . GLY A 1 193 ? -13.322 -21.780 -12.968 1.00 51.50 193 GLY A O 1
ATOM 1488 N N . ILE A 1 194 ? -12.449 -20.610 -11.260 1.00 54.25 194 ILE A N 1
ATOM 1489 C CA . ILE A 1 194 ? -12.454 -21.701 -10.268 1.00 5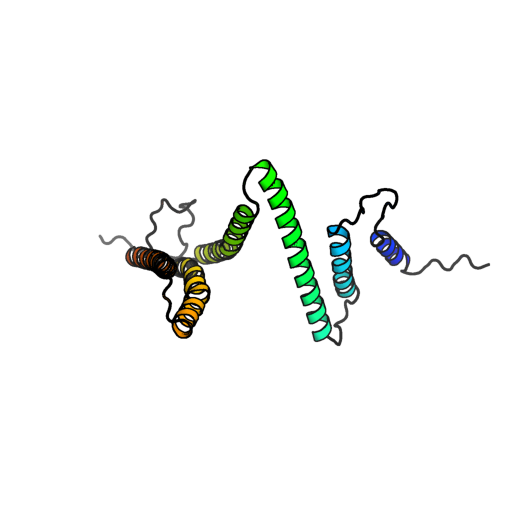4.25 194 ILE A CA 1
ATOM 1490 C C . ILE A 1 194 ? -13.885 -21.833 -9.703 1.00 54.25 194 ILE A C 1
ATOM 1492 O O . ILE A 1 194 ? -14.130 -21.523 -8.547 1.00 54.25 194 ILE A O 1
ATOM 1496 N N . ASN A 1 195 ? -14.858 -22.117 -10.575 1.00 43.72 195 ASN A N 1
ATOM 1497 C CA . ASN A 1 195 ? -16.086 -22.897 -10.366 1.00 43.72 195 ASN A CA 1
ATOM 1498 C C . ASN A 1 195 ? -17.084 -22.602 -11.503 1.00 43.72 195 ASN A C 1
ATOM 1500 O O . ASN A 1 195 ? -17.518 -21.456 -11.650 1.00 43.72 195 ASN A O 1
ATOM 1504 N N . PRO A 1 196 ? -17.521 -23.610 -12.274 1.00 48.81 196 PRO A N 1
ATOM 1505 C CA . PRO A 1 196 ? -18.577 -23.447 -13.271 1.00 48.81 196 PRO A CA 1
ATOM 1506 C C . PRO A 1 196 ? -19.991 -23.287 -12.675 1.00 48.81 196 PRO A C 1
ATOM 1508 O O . PRO A 1 196 ? -20.904 -22.971 -13.437 1.00 48.81 196 PRO A O 1
ATOM 1511 N N . ASP A 1 197 ? -20.169 -23.439 -11.356 1.00 43.00 197 ASP A N 1
ATOM 1512 C CA . ASP A 1 197 ? -21.485 -23.395 -10.690 1.00 43.00 197 ASP A CA 1
ATOM 1513 C C . ASP A 1 197 ? -21.917 -22.005 -10.193 1.00 43.00 197 ASP A C 1
ATOM 1515 O O . ASP A 1 197 ? -23.070 -21.811 -9.822 1.00 43.00 197 ASP A O 1
ATOM 1519 N N . CYS A 1 198 ? -21.053 -20.988 -10.271 1.00 44.97 198 CYS A N 1
ATOM 1520 C CA . CYS A 1 198 ? -21.450 -19.589 -10.046 1.00 44.97 198 CYS A CA 1
ATOM 1521 C C . CYS A 1 198 ? -21.973 -18.928 -11.334 1.00 44.97 198 CYS A C 1
ATOM 1523 O O . CYS A 1 198 ? -21.718 -17.751 -11.601 1.00 44.97 198 CYS A O 1
ATOM 1525 N N . ALA A 1 199 ? -22.693 -19.692 -12.158 1.00 44.59 199 ALA A N 1
ATOM 1526 C CA . ALA A 1 199 ? -23.474 -19.149 -13.254 1.00 44.59 199 ALA A CA 1
ATOM 1527 C C . ALA A 1 199 ? -24.584 -18.262 -12.671 1.00 44.59 199 ALA A C 1
ATOM 1529 O O . ALA A 1 199 ? -25.582 -18.758 -12.163 1.00 44.59 199 ALA A O 1
ATOM 1530 N N . VAL A 1 200 ? -24.356 -16.949 -12.718 1.00 48.12 200 VAL A N 1
ATOM 1531 C CA . VAL A 1 200 ? -25.339 -15.855 -12.762 1.00 48.12 200 VAL A CA 1
ATOM 1532 C C . VAL A 1 200 ? -26.798 -16.334 -12.606 1.00 48.12 200 VAL A C 1
ATOM 1534 O O . VAL A 1 200 ? -27.437 -16.674 -13.609 1.00 48.12 200 VAL A O 1
ATOM 1537 N N . PRO A 1 201 ? -27.376 -16.338 -11.391 1.00 38.56 201 PRO A N 1
ATOM 1538 C CA . PRO A 1 201 ? -28.816 -16.465 -11.246 1.00 38.56 201 PRO A CA 1
ATOM 1539 C C . PRO A 1 201 ? -29.426 -15.131 -11.690 1.00 38.56 201 PRO A C 1
ATOM 1541 O O . PRO A 1 201 ? -29.512 -14.188 -10.909 1.00 38.56 201 PRO A O 1
ATOM 1544 N N . GLY A 1 202 ? -29.768 -15.008 -12.977 1.00 40.44 202 GLY A N 1
ATOM 1545 C CA . GLY A 1 202 ? -30.401 -13.783 -13.478 1.00 40.44 202 GLY A CA 1
ATOM 1546 C C . GLY A 1 202 ? -30.407 -13.513 -14.983 1.00 40.44 202 GLY A C 1
ATOM 1547 O O . GLY A 1 202 ? -30.885 -12.453 -15.373 1.00 40.44 202 GLY A O 1
ATOM 1548 N N . LEU A 1 203 ? -29.921 -14.404 -15.854 1.00 38.22 203 LEU A N 1
ATOM 1549 C CA . LEU A 1 203 ? -30.144 -14.238 -17.298 1.00 38.22 203 LEU A CA 1
ATOM 1550 C C . LEU A 1 203 ? -31.479 -14.896 -17.695 1.00 38.22 203 LEU A C 1
ATOM 1552 O O . LEU A 1 203 ? -31.561 -16.126 -17.677 1.00 38.22 203 LEU A O 1
ATOM 1556 N N . PRO A 1 204 ? -32.531 -14.125 -18.049 1.00 39.44 204 PRO A N 1
ATOM 1557 C CA . PRO A 1 204 ? -33.767 -14.701 -18.559 1.00 39.44 204 PRO A CA 1
ATOM 1558 C C . PRO A 1 204 ? -33.466 -15.440 -19.864 1.00 39.44 204 PRO A C 1
ATOM 1560 O O . PRO A 1 204 ? -32.739 -14.950 -20.733 1.00 39.44 204 PRO A O 1
ATOM 1563 N N . GLY A 1 205 ? -34.000 -16.655 -19.960 1.00 37.19 205 GLY A N 1
ATOM 1564 C CA . GLY A 1 205 ? -33.695 -17.604 -21.017 1.00 37.19 205 GLY A CA 1
ATOM 1565 C C . GLY A 1 205 ? -33.856 -17.022 -22.419 1.00 37.19 205 GLY A C 1
ATOM 1566 O O . GLY A 1 205 ? -34.946 -16.626 -22.828 1.00 37.19 205 GLY A O 1
ATOM 1567 N N . ARG A 1 206 ? -32.779 -17.075 -23.206 1.00 40.81 206 ARG A N 1
ATOM 1568 C CA . ARG A 1 206 ? -32.922 -17.210 -24.655 1.00 40.81 206 ARG A CA 1
ATOM 1569 C C . ARG A 1 206 ? -33.226 -18.674 -24.944 1.00 40.81 206 ARG A C 1
ATOM 1571 O O . ARG A 1 206 ? -32.342 -19.521 -24.842 1.00 40.81 206 ARG A O 1
ATOM 1578 N N . ARG A 1 207 ? -34.489 -18.954 -25.277 1.00 37.59 207 ARG A N 1
ATOM 1579 C CA . ARG A 1 207 ? -34.889 -20.204 -25.938 1.00 37.59 207 ARG A CA 1
ATOM 1580 C C . ARG A 1 207 ? -34.036 -20.395 -27.204 1.00 37.59 207 ARG A C 1
ATOM 1582 O O . ARG A 1 207 ? -33.750 -19.393 -27.867 1.00 37.59 207 ARG A O 1
ATOM 1589 N N . PRO A 1 208 ? -33.643 -21.630 -27.559 1.00 40.41 208 PRO A N 1
ATOM 1590 C CA . PRO A 1 208 ? -33.097 -21.896 -28.881 1.00 40.41 208 PRO A CA 1
ATOM 1591 C C . PRO A 1 208 ? -34.177 -21.582 -29.925 1.00 40.41 208 PRO A C 1
ATOM 1593 O O . PRO A 1 208 ? -35.329 -21.991 -29.775 1.00 40.41 208 PRO A O 1
ATOM 1596 N N . ALA A 1 209 ? -33.812 -20.788 -30.933 1.00 39.75 209 ALA A N 1
ATOM 1597 C CA . ALA A 1 209 ? -34.593 -20.684 -32.158 1.00 39.75 209 ALA A CA 1
ATOM 1598 C C . ALA A 1 209 ? -34.612 -22.068 -32.825 1.00 39.75 209 ALA A C 1
ATOM 1600 O O . ALA A 1 209 ? -33.606 -22.779 -32.752 1.00 39.75 209 ALA A O 1
ATOM 1601 N N . GLY A 1 210 ? -35.781 -22.441 -33.352 1.00 38.38 210 GLY A N 1
ATOM 1602 C CA . GLY A 1 210 ? -36.029 -23.728 -34.003 1.00 38.38 210 GLY A CA 1
ATOM 1603 C C . GLY A 1 210 ? -35.234 -23.956 -35.277 1.00 38.38 210 GLY A C 1
ATOM 1604 O O . GLY A 1 210 ? -34.523 -23.025 -35.723 1.00 38.38 210 GLY A O 1
#

Radius of gyration: 28.08 Å; chains: 1; bounding box: 58×47×98 Å

Foldseek 3Di:
DDPDPPPDPCVVVVVVVVVLPPPPPPPDPPDPPPVVSVLVSLLCVLVVVVVVCPDPDPCPPVNVVSVVVNVVSVVVVVVVVVLVVLVVVCVVVVHDSVVSVVVVVVVVLCPVLVVVLVVCVLVVNNVVSVVSNLVSVLVCLCVVPVVVQVVCCVPPVDDPVVSVCVSCVVNVVSVVVVVVCVVVVVCDDPVPDPDPPSPDPDDDDDDDDD

pLDDT: mean 70.25, std 16.76, range [36.97, 91.19]

Organism: NCBI:txid282301